Protein AF-A0A971YDD8-F1 (afdb_monomer)

Structure (mmCIF, N/CA/C/O backbone):
data_AF-A0A971YDD8-F1
#
_entry.id   AF-A0A971YDD8-F1
#
loop_
_atom_site.group_PDB
_atom_site.id
_atom_site.type_symbol
_atom_site.label_atom_id
_atom_site.label_alt_id
_atom_site.label_comp_id
_atom_site.label_asym_id
_atom_site.label_entity_id
_atom_site.label_seq_id
_atom_site.pdbx_PDB_ins_code
_atom_site.Cartn_x
_atom_site.Cartn_y
_atom_site.Cartn_z
_atom_site.occupancy
_atom_site.B_iso_or_equiv
_atom_site.auth_seq_id
_atom_site.auth_comp_id
_atom_site.auth_asym_id
_atom_site.auth_atom_id
_atom_site.pdbx_PDB_model_num
ATOM 1 N N . MET A 1 1 ? 57.474 14.197 -32.246 1.00 53.38 1 MET A N 1
ATOM 2 C CA . MET A 1 1 ? 56.369 15.178 -32.105 1.00 53.38 1 MET A CA 1
ATOM 3 C C . MET A 1 1 ? 56.540 15.928 -30.791 1.00 53.38 1 MET A C 1
ATOM 5 O O . MET A 1 1 ? 57.150 15.368 -29.888 1.00 53.38 1 MET A O 1
ATOM 9 N N . SER A 1 2 ? 56.070 17.175 -30.659 1.00 57.88 2 SER A N 1
ATOM 10 C CA . SER A 1 2 ? 55.964 17.776 -29.317 1.00 57.88 2 SER A CA 1
ATOM 11 C C . SER A 1 2 ? 54.924 17.002 -28.495 1.00 57.88 2 SER A C 1
ATOM 13 O O . SER A 1 2 ? 53.994 16.441 -29.071 1.00 57.88 2 SER A O 1
ATOM 15 N N . THR A 1 3 ? 55.055 16.959 -27.166 1.00 62.50 3 THR A N 1
ATOM 16 C CA . THR A 1 3 ? 54.129 16.222 -26.279 1.00 62.50 3 THR A CA 1
ATOM 17 C C . THR A 1 3 ? 52.666 16.626 -26.519 1.00 62.50 3 THR A C 1
ATOM 19 O O . THR A 1 3 ? 51.791 15.7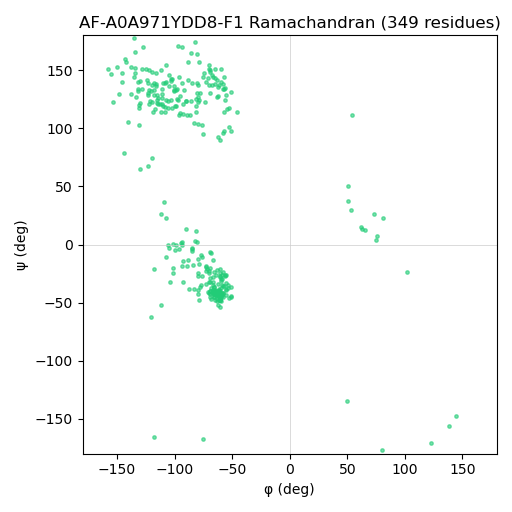77 -26.599 1.00 62.50 3 THR A O 1
ATOM 22 N N . ILE A 1 4 ? 52.429 17.913 -26.790 1.00 66.75 4 ILE A N 1
ATOM 23 C CA . ILE A 1 4 ? 51.109 18.480 -27.115 1.00 66.75 4 ILE A CA 1
ATOM 24 C C . ILE A 1 4 ? 50.568 17.959 -28.460 1.00 66.75 4 ILE A C 1
ATOM 26 O O . ILE A 1 4 ? 49.382 17.669 -28.579 1.00 66.75 4 ILE A O 1
ATOM 30 N N . GLN A 1 5 ? 51.423 17.799 -29.477 1.00 70.38 5 GLN A N 1
ATOM 31 C CA . GLN A 1 5 ? 51.009 17.243 -30.774 1.00 70.38 5 GLN A CA 1
ATOM 32 C C . GLN A 1 5 ? 50.659 15.753 -30.680 1.00 70.38 5 GLN A C 1
ATOM 34 O O . GLN A 1 5 ? 49.786 15.291 -31.408 1.00 70.38 5 GLN A O 1
ATOM 39 N N . ALA A 1 6 ? 51.329 15.003 -29.799 1.00 73.38 6 ALA A N 1
ATOM 40 C CA . ALA A 1 6 ? 51.015 13.595 -29.556 1.00 73.38 6 ALA A CA 1
ATOM 41 C C . ALA A 1 6 ? 49.664 13.435 -28.842 1.00 73.38 6 ALA A C 1
ATOM 43 O O . ALA A 1 6 ? 48.850 12.613 -29.251 1.00 73.38 6 ALA A O 1
ATOM 44 N N . GLU A 1 7 ? 49.377 14.275 -27.845 1.00 81.56 7 GLU A N 1
ATOM 45 C CA . GLU A 1 7 ? 48.094 14.273 -27.130 1.00 81.56 7 GLU A CA 1
ATOM 46 C C . GLU A 1 7 ? 46.904 14.636 -28.035 1.00 81.56 7 GLU A C 1
ATOM 48 O O . GLU A 1 7 ? 45.860 13.986 -27.973 1.00 81.56 7 GLU A O 1
ATOM 53 N N . GLU A 1 8 ? 47.054 15.634 -28.915 1.00 82.50 8 GLU A N 1
ATOM 54 C CA . GLU A 1 8 ? 46.018 16.000 -29.895 1.00 82.50 8 GLU A CA 1
ATOM 55 C C . GLU A 1 8 ? 45.746 14.870 -30.896 1.00 82.50 8 GLU A C 1
ATOM 57 O O . GLU A 1 8 ? 44.590 14.592 -31.226 1.00 82.50 8 GLU A O 1
ATOM 62 N N . HIS A 1 9 ? 46.800 14.182 -31.339 1.00 85.50 9 HIS A N 1
ATOM 63 C CA . HIS A 1 9 ? 46.681 13.048 -32.247 1.00 85.50 9 HIS A CA 1
ATOM 64 C C . HIS A 1 9 ? 45.958 11.865 -31.582 1.00 85.50 9 HIS A C 1
ATOM 66 O O . HIS A 1 9 ? 45.000 11.332 -32.143 1.00 85.50 9 HIS A O 1
ATOM 72 N N . VAL A 1 10 ? 46.313 11.537 -30.334 1.00 85.88 10 VAL A N 1
ATOM 73 C CA . VAL A 1 10 ? 45.625 10.512 -29.529 1.00 85.88 10 VAL A CA 1
ATOM 74 C C . VAL A 1 10 ? 44.146 10.850 -29.332 1.00 85.88 10 VAL A C 1
ATOM 76 O O . VAL A 1 10 ? 43.288 9.983 -29.496 1.00 85.88 10 VAL A O 1
ATOM 79 N N . GLN A 1 11 ? 43.805 12.109 -29.035 1.00 86.44 11 GLN A N 1
ATOM 80 C CA . GLN A 1 11 ? 42.402 12.522 -28.909 1.00 86.44 11 GLN A CA 1
ATOM 81 C C . GLN A 1 11 ? 41.606 12.302 -30.196 1.00 86.44 11 GLN A C 1
ATOM 83 O O . GLN A 1 11 ? 40.429 11.941 -30.132 1.00 86.44 11 GLN A O 1
ATOM 88 N N . GLN A 1 12 ? 42.215 12.532 -31.359 1.00 86.62 12 GLN A N 1
ATOM 89 C CA . GLN A 1 12 ? 41.550 12.339 -32.642 1.00 86.62 12 GLN A CA 1
ATOM 90 C C . GLN A 1 12 ? 41.311 10.854 -32.947 1.00 86.62 12 GLN A C 1
ATOM 92 O O . GLN A 1 12 ? 40.204 10.492 -33.359 1.00 86.62 12 GLN A O 1
ATOM 97 N N . ILE A 1 13 ? 42.291 9.995 -32.655 1.00 90.25 13 ILE A N 1
ATOM 98 C CA . ILE A 1 13 ? 42.153 8.536 -32.770 1.00 90.25 13 ILE A CA 1
ATOM 99 C C . ILE A 1 13 ? 41.026 8.039 -31.849 1.00 90.25 13 ILE A C 1
ATOM 101 O O . ILE A 1 13 ? 40.117 7.337 -32.291 1.00 90.25 13 ILE A O 1
ATOM 105 N N . LEU A 1 14 ? 41.007 8.482 -30.587 1.00 90.44 14 LEU A N 1
ATOM 106 C CA . LEU A 1 14 ? 39.984 8.084 -29.614 1.00 90.44 14 LEU A CA 1
ATOM 107 C C . LEU A 1 14 ? 38.574 8.585 -29.968 1.00 90.44 14 LEU A C 1
ATOM 109 O O . LEU A 1 14 ? 37.602 7.857 -29.770 1.00 90.44 14 LEU A O 1
ATOM 113 N N . ARG A 1 15 ? 38.434 9.794 -30.533 1.00 88.00 15 ARG A N 1
ATOM 114 C CA . ARG A 1 15 ? 37.138 10.300 -31.030 1.00 88.00 15 ARG A CA 1
ATOM 115 C C . ARG A 1 15 ? 36.590 9.448 -32.167 1.00 88.00 15 ARG A C 1
ATOM 117 O O . ARG A 1 15 ? 35.395 9.162 -32.181 1.00 88.00 15 ARG A O 1
ATOM 124 N N . THR A 1 16 ? 37.457 9.051 -33.093 1.00 88.06 16 THR A N 1
ATOM 125 C CA . THR A 1 16 ? 37.088 8.197 -34.229 1.00 88.06 16 THR A CA 1
ATOM 126 C C . THR A 1 16 ? 36.671 6.817 -33.730 1.00 88.06 16 THR A C 1
ATOM 128 O O . THR A 1 16 ? 35.588 6.343 -34.060 1.00 88.06 16 THR A O 1
ATOM 131 N N . PHE A 1 17 ? 37.442 6.238 -32.806 1.00 88.56 17 PHE A N 1
ATOM 132 C CA . PHE A 1 17 ? 37.102 4.973 -32.158 1.00 88.56 17 PHE A CA 1
ATOM 133 C C . PHE A 1 17 ? 35.745 5.017 -31.429 1.00 88.56 17 PHE A C 1
ATOM 135 O O . PHE A 1 17 ? 34.923 4.119 -31.609 1.00 88.56 17 PHE A O 1
ATOM 142 N N . LEU A 1 18 ? 35.457 6.079 -30.664 1.00 86.31 18 LEU A N 1
ATOM 143 C CA . LEU A 1 18 ? 34.152 6.270 -30.012 1.00 86.31 18 LEU A CA 1
ATOM 144 C C . LEU A 1 18 ? 32.990 6.396 -31.007 1.00 86.31 18 LEU A C 1
ATOM 146 O O . LEU A 1 18 ? 31.869 6.011 -30.683 1.00 86.31 18 LEU A O 1
ATOM 150 N N . ALA A 1 19 ? 33.215 6.998 -32.174 1.00 84.31 19 ALA A N 1
ATOM 151 C CA . ALA A 1 19 ? 32.164 7.248 -33.155 1.00 84.31 19 ALA A CA 1
ATOM 152 C C . ALA A 1 19 ? 31.877 6.029 -34.040 1.00 84.31 19 ALA A C 1
ATOM 154 O O . ALA A 1 19 ? 30.717 5.781 -34.363 1.00 84.31 19 ALA A O 1
ATOM 155 N N . GLU A 1 20 ? 32.917 5.288 -34.422 1.00 84.50 20 GLU A N 1
ATOM 156 C CA . GLU A 1 20 ? 32.836 4.248 -35.452 1.00 84.50 20 GLU A CA 1
ATOM 157 C C . GLU A 1 20 ? 32.836 2.828 -34.880 1.00 84.50 20 GLU A C 1
ATOM 159 O O . GLU A 1 20 ? 32.177 1.947 -35.432 1.00 84.50 20 GLU A O 1
ATOM 164 N N . SER A 1 21 ? 33.529 2.601 -33.759 1.00 84.19 21 SER A N 1
ATOM 165 C CA . SER A 1 21 ? 33.720 1.256 -33.202 1.00 84.19 21 SER A CA 1
ATOM 166 C C . SER A 1 21 ? 32.791 0.946 -32.030 1.00 84.19 21 SER A C 1
ATOM 168 O O . SER A 1 21 ? 32.516 -0.225 -31.773 1.00 84.19 21 SER A O 1
ATOM 170 N N . ILE A 1 22 ? 32.291 1.962 -31.316 1.00 85.38 22 ILE A N 1
ATOM 171 C CA . ILE A 1 22 ? 31.450 1.769 -30.124 1.00 85.38 22 ILE A CA 1
ATOM 172 C C . ILE A 1 22 ? 29.976 2.081 -30.434 1.00 85.38 22 ILE A C 1
ATOM 174 O O . ILE A 1 22 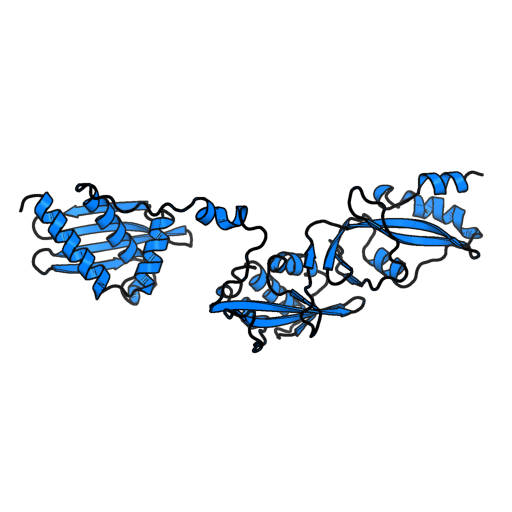? 29.647 3.236 -30.716 1.00 85.38 22 ILE A O 1
ATOM 178 N N . PRO A 1 23 ? 29.061 1.096 -30.329 1.00 84.00 23 PRO A N 1
ATOM 179 C CA . PRO A 1 23 ? 27.627 1.321 -30.493 1.00 84.00 23 PRO A CA 1
ATOM 180 C C . PRO A 1 23 ? 27.071 2.377 -29.530 1.00 84.00 23 PRO A C 1
ATOM 182 O O . PRO A 1 23 ? 27.456 2.427 -28.363 1.00 84.00 23 PRO A O 1
ATOM 185 N N . GLU A 1 24 ? 26.099 3.168 -29.992 1.00 76.94 24 GLU A N 1
ATOM 186 C CA . GLU A 1 24 ? 25.533 4.306 -29.248 1.00 76.94 24 GLU A CA 1
ATOM 187 C C . GLU A 1 24 ? 25.058 3.934 -27.834 1.00 76.94 24 GLU A C 1
ATOM 189 O O . GLU A 1 24 ? 25.480 4.561 -26.868 1.00 76.94 24 GLU A O 1
ATOM 194 N N . HIS A 1 25 ? 24.320 2.829 -27.687 1.00 73.44 25 HIS A N 1
ATOM 195 C CA . HIS A 1 25 ? 23.850 2.337 -26.385 1.00 73.44 25 HIS A CA 1
ATOM 196 C C . HIS A 1 25 ? 24.982 2.002 -25.391 1.00 73.44 25 HIS A C 1
ATOM 198 O O . HIS A 1 25 ? 24.805 2.140 -24.182 1.00 73.44 25 HIS A O 1
ATOM 204 N N . ILE A 1 26 ? 26.158 1.586 -25.877 1.00 80.75 26 ILE A N 1
ATOM 205 C CA . ILE A 1 26 ? 27.334 1.302 -25.037 1.00 80.75 26 ILE A CA 1
ATOM 206 C C . ILE A 1 26 ? 28.016 2.605 -24.617 1.00 80.75 26 ILE A C 1
ATOM 208 O O . ILE A 1 26 ? 28.476 2.724 -23.480 1.00 80.75 26 ILE A O 1
ATOM 212 N N . ARG A 1 27 ? 28.045 3.606 -25.506 1.00 81.75 27 ARG A N 1
ATOM 213 C CA . ARG A 1 27 ? 28.561 4.943 -25.181 1.00 81.75 27 ARG A CA 1
ATOM 214 C C . ARG A 1 27 ? 27.689 5.641 -24.146 1.00 81.75 27 ARG A C 1
ATOM 216 O O . ARG A 1 27 ? 28.234 6.234 -23.223 1.00 81.75 27 ARG A O 1
ATOM 223 N N . ASP A 1 28 ? 26.370 5.544 -24.278 1.00 77.38 28 ASP A N 1
ATOM 224 C CA . ASP A 1 28 ? 25.423 6.149 -23.339 1.00 77.38 28 ASP A CA 1
ATOM 225 C C . ASP A 1 28 ? 25.567 5.514 -21.948 1.00 77.38 28 ASP A C 1
ATOM 227 O O . ASP A 1 28 ? 25.685 6.219 -20.944 1.00 77.38 28 ASP A O 1
ATOM 231 N N . GLY A 1 29 ? 25.688 4.181 -21.891 1.00 74.69 29 GLY A N 1
ATOM 232 C CA . GLY A 1 29 ? 25.983 3.463 -20.648 1.00 74.69 29 GLY A CA 1
ATOM 233 C C . GLY A 1 29 ? 27.329 3.859 -20.026 1.00 74.69 29 GLY A C 1
ATOM 234 O O . GLY A 1 29 ? 27.435 4.001 -18.809 1.00 74.69 29 GLY A O 1
ATOM 235 N N . ALA A 1 30 ? 28.355 4.096 -20.844 1.00 83.25 30 ALA A N 1
ATOM 236 C CA . ALA A 1 30 ? 29.652 4.569 -20.369 1.00 83.25 30 ALA A CA 1
ATOM 237 C C . ALA A 1 30 ? 29.603 6.009 -19.841 1.00 83.25 30 ALA A C 1
ATOM 239 O O . ALA A 1 30 ? 30.218 6.302 -18.820 1.00 83.25 30 ALA A O 1
ATOM 240 N N . GLN A 1 31 ? 28.859 6.908 -20.492 1.00 82.00 31 GLN A N 1
ATOM 241 C CA . GLN A 1 31 ? 28.679 8.284 -20.021 1.00 82.00 31 GLN A CA 1
ATOM 242 C C . GLN A 1 31 ? 27.994 8.331 -18.656 1.00 82.00 31 GLN A C 1
ATOM 244 O O . GLN A 1 31 ? 28.422 9.096 -17.792 1.00 82.00 31 GLN A O 1
ATOM 249 N N . TYR A 1 32 ? 26.979 7.489 -18.448 1.00 78.00 32 TYR A N 1
ATOM 250 C CA . TYR A 1 32 ? 26.318 7.350 -17.152 1.00 78.00 32 TYR A CA 1
ATOM 251 C C . TYR A 1 32 ? 27.300 6.888 -16.067 1.00 78.00 32 TYR A C 1
ATOM 253 O O . TYR A 1 32 ? 27.406 7.519 -15.018 1.00 78.00 32 TYR A O 1
ATOM 261 N N . LEU A 1 33 ? 28.095 5.856 -16.362 1.00 78.62 33 LEU A N 1
ATOM 262 C CA . LEU A 1 33 ? 29.087 5.309 -15.436 1.00 78.62 33 LEU A CA 1
ATOM 263 C C . LEU A 1 33 ? 30.150 6.352 -15.047 1.00 78.62 33 LEU A C 1
ATOM 265 O O . LEU A 1 33 ? 30.526 6.471 -13.881 1.00 78.62 33 LEU A O 1
ATOM 269 N N . VAL A 1 34 ? 30.620 7.151 -16.009 1.00 81.06 34 VAL A N 1
ATOM 270 C CA . VAL A 1 34 ? 31.561 8.249 -15.736 1.00 81.06 34 VAL A CA 1
ATOM 271 C C . VAL A 1 34 ? 30.907 9.355 -14.901 1.00 81.06 34 VAL A C 1
ATOM 273 O O . VAL A 1 34 ? 31.553 9.890 -13.999 1.00 81.06 34 VAL A O 1
ATOM 276 N N . ALA A 1 35 ? 29.640 9.688 -15.163 1.00 73.31 35 ALA A N 1
ATOM 277 C CA . ALA A 1 35 ? 28.906 10.720 -14.431 1.00 73.31 35 ALA A CA 1
ATOM 278 C C . ALA A 1 35 ? 28.637 10.346 -12.962 1.00 73.31 35 ALA A C 1
ATOM 280 O O . ALA A 1 35 ? 28.656 11.230 -12.107 1.00 73.31 35 ALA A O 1
ATOM 281 N N . ASP A 1 36 ? 28.450 9.057 -12.667 1.00 73.12 36 ASP A N 1
ATOM 282 C CA . ASP A 1 36 ? 28.267 8.534 -11.304 1.00 73.12 36 ASP A CA 1
ATOM 283 C C . ASP A 1 36 ? 29.594 8.356 -10.534 1.00 73.12 36 ASP A C 1
ATOM 285 O O . ASP A 1 36 ? 29.626 7.925 -9.384 1.00 73.12 36 ASP A O 1
ATOM 289 N N . GLY A 1 37 ? 30.727 8.717 -11.148 1.00 77.69 37 GLY A N 1
ATOM 290 C CA . GLY A 1 37 ? 32.044 8.617 -10.520 1.00 77.69 37 GLY A CA 1
ATOM 291 C C . GLY A 1 37 ? 32.653 7.213 -10.556 1.00 77.69 37 GLY A C 1
ATOM 292 O O . GLY A 1 37 ? 33.546 6.919 -9.765 1.00 77.69 37 GLY A O 1
ATOM 293 N N . GLY A 1 38 ? 32.231 6.355 -11.490 1.00 74.69 38 GLY A N 1
ATOM 294 C CA . GLY A 1 38 ? 32.700 4.969 -11.598 1.00 74.69 38 GLY A CA 1
ATOM 295 C C . GLY A 1 38 ? 34.162 4.793 -12.038 1.00 74.69 38 GLY A C 1
ATOM 296 O O . GLY A 1 38 ? 34.673 3.676 -12.015 1.00 74.69 38 GLY A O 1
ATOM 297 N N . ILE A 1 39 ? 34.885 5.854 -12.416 1.00 86.62 39 ILE A N 1
ATOM 298 C CA . ILE A 1 39 ? 36.327 5.767 -12.711 1.00 86.62 39 ILE A CA 1
ATOM 299 C C . ILE A 1 39 ? 37.118 5.846 -11.400 1.00 86.62 39 ILE A C 1
ATOM 301 O O . ILE A 1 39 ? 37.320 6.930 -10.854 1.00 86.62 39 ILE A O 1
ATOM 305 N N . GLN A 1 40 ? 37.645 4.713 -10.934 1.00 84.00 40 GLN A N 1
ATOM 306 C CA . GLN A 1 40 ? 38.485 4.670 -9.732 1.00 84.00 40 GLN A CA 1
ATOM 307 C C . GLN A 1 40 ? 39.920 5.112 -10.027 1.00 84.00 40 GLN A C 1
ATOM 309 O O . GLN A 1 40 ? 40.528 5.859 -9.257 1.00 84.00 40 GLN A O 1
ATOM 314 N N . LYS A 1 41 ? 40.477 4.649 -11.151 1.00 89.06 41 LYS A N 1
ATOM 315 C CA . LYS A 1 41 ? 41.859 4.939 -11.540 1.00 89.06 41 LYS A CA 1
ATOM 316 C C . LYS A 1 41 ? 42.036 4.822 -13.048 1.00 89.06 41 LYS A C 1
ATOM 318 O O . LYS A 1 41 ? 41.410 3.984 -13.681 1.00 89.06 41 LYS A O 1
ATOM 323 N N . ILE A 1 42 ? 42.914 5.649 -13.607 1.00 88.94 42 ILE A N 1
ATOM 324 C CA . ILE A 1 42 ? 43.430 5.491 -14.971 1.00 88.94 42 ILE A CA 1
ATOM 325 C C . ILE A 1 42 ? 44.944 5.666 -14.891 1.00 88.94 42 ILE A C 1
ATOM 327 O O . ILE A 1 42 ? 45.407 6.677 -14.353 1.00 88.94 42 ILE A O 1
ATOM 331 N N . ASP A 1 43 ? 45.693 4.708 -15.415 1.00 87.81 43 ASP A N 1
ATOM 332 C CA . ASP A 1 43 ? 47.147 4.734 -15.530 1.00 87.81 43 ASP A CA 1
ATOM 333 C C . ASP A 1 43 ? 47.523 4.756 -17.013 1.00 87.81 43 ASP A C 1
ATOM 335 O O . ASP A 1 43 ? 47.043 3.934 -17.787 1.00 87.81 43 ASP A O 1
ATOM 339 N N . ILE A 1 44 ? 48.370 5.707 -17.413 1.00 89.75 44 ILE A N 1
ATOM 340 C CA . ILE A 1 44 ? 48.791 5.898 -18.807 1.00 89.75 44 ILE A CA 1
ATOM 341 C C . ILE A 1 44 ? 50.287 5.602 -18.894 1.00 89.75 44 ILE A C 1
ATOM 343 O O . ILE A 1 44 ? 51.082 6.206 -18.169 1.00 89.75 44 ILE A O 1
ATOM 347 N N . ARG A 1 45 ? 50.669 4.699 -19.794 1.00 86.88 45 ARG A N 1
ATOM 348 C CA . ARG A 1 45 ? 52.053 4.428 -20.190 1.00 86.88 45 ARG A CA 1
ATOM 349 C C . ARG A 1 45 ? 52.172 4.742 -21.674 1.00 86.88 45 ARG A C 1
ATOM 351 O O . ARG A 1 45 ? 51.312 4.358 -22.451 1.00 86.88 45 ARG A O 1
ATOM 358 N N . HIS A 1 46 ? 53.201 5.477 -22.061 1.00 84.38 46 HIS A N 1
ATOM 359 C CA . HIS A 1 46 ? 53.423 5.820 -23.460 1.00 84.38 46 HIS A CA 1
ATOM 360 C C . HIS A 1 46 ? 54.892 5.633 -23.813 1.00 84.38 46 HIS A C 1
ATOM 362 O O . HIS A 1 46 ? 55.772 5.908 -22.990 1.00 84.38 46 HIS A O 1
ATOM 368 N N . ASP A 1 47 ? 55.128 5.182 -25.037 1.00 79.75 47 ASP A N 1
ATOM 369 C CA . ASP A 1 47 ? 56.420 5.222 -25.710 1.00 79.75 47 ASP A CA 1
ATOM 370 C C . ASP A 1 47 ? 56.320 6.099 -26.976 1.00 79.75 47 ASP A C 1
ATOM 372 O O . ASP A 1 47 ? 55.410 6.924 -27.098 1.00 79.75 47 ASP A O 1
ATOM 376 N N . GLU A 1 48 ? 57.305 6.021 -27.874 1.00 72.31 48 GLU A N 1
ATOM 377 C CA . GLU A 1 48 ? 57.332 6.852 -29.086 1.00 72.31 48 GLU A CA 1
AT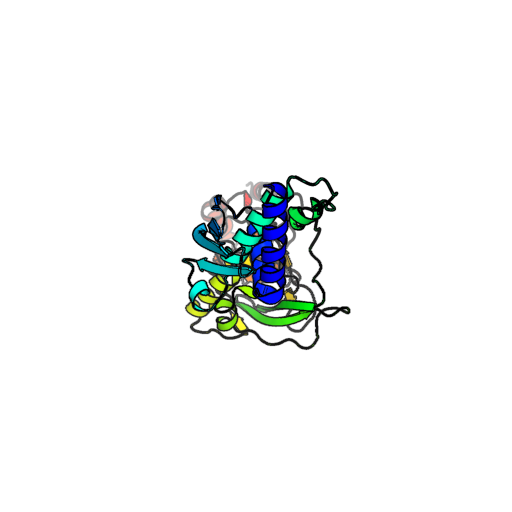OM 378 C C . GLU A 1 48 ? 56.286 6.426 -30.136 1.00 72.31 48 GLU A C 1
ATOM 380 O O . GLU A 1 48 ? 55.902 7.254 -30.963 1.00 72.31 48 GLU A O 1
ATOM 385 N N . GLU A 1 49 ? 55.793 5.183 -30.086 1.00 79.62 49 GLU A N 1
ATOM 386 C CA . GLU A 1 49 ? 54.987 4.553 -31.146 1.00 79.62 49 GLU A CA 1
ATOM 387 C C . GLU A 1 49 ? 53.565 4.172 -30.676 1.00 79.62 49 GLU A C 1
ATOM 389 O O . GLU A 1 49 ? 52.641 4.040 -31.488 1.00 79.62 49 GLU A O 1
ATOM 394 N N . SER A 1 50 ? 53.354 4.027 -29.365 1.00 85.56 50 SER A N 1
ATOM 395 C CA . SER A 1 50 ? 52.130 3.490 -28.776 1.00 85.56 50 SER A CA 1
ATOM 396 C C . SER A 1 50 ? 51.803 4.049 -27.386 1.00 85.56 50 SER A C 1
ATOM 398 O O . SER A 1 50 ? 52.663 4.511 -26.629 1.00 85.56 50 SER A O 1
ATOM 400 N N . TRP A 1 51 ? 50.509 4.051 -27.060 1.00 89.69 51 TRP A N 1
ATOM 401 C CA . TRP A 1 51 ? 49.986 4.424 -25.746 1.00 89.69 51 TRP A CA 1
ATOM 402 C C . TRP A 1 51 ? 49.175 3.273 -25.162 1.00 89.69 51 TRP A C 1
ATOM 404 O O . TRP A 1 51 ? 48.151 2.891 -25.725 1.00 89.69 51 TRP A O 1
ATOM 414 N N . ASP A 1 52 ? 49.593 2.797 -23.995 1.00 89.69 52 ASP A N 1
ATOM 415 C CA . ASP A 1 52 ? 48.884 1.801 -23.204 1.00 89.69 52 ASP A CA 1
ATOM 416 C C . ASP A 1 52 ? 48.169 2.478 -22.037 1.00 89.69 52 ASP A C 1
ATOM 418 O O . ASP A 1 52 ? 48.781 3.163 -21.208 1.00 89.69 52 ASP A O 1
ATOM 422 N N . VAL A 1 53 ? 46.861 2.266 -21.941 1.00 91.81 53 VAL A N 1
ATOM 423 C CA . VAL A 1 53 ? 46.052 2.790 -20.846 1.00 91.81 53 VAL A CA 1
ATOM 424 C C . VAL A 1 53 ? 45.320 1.685 -20.119 1.00 91.81 53 VAL A C 1
ATOM 426 O O . VAL A 1 53 ? 44.576 0.918 -20.719 1.00 91.81 53 VAL A O 1
ATOM 429 N N . GLU A 1 54 ? 45.469 1.675 -18.800 1.00 91.81 54 GLU A N 1
ATOM 430 C CA . GLU A 1 54 ? 44.745 0.791 -17.898 1.00 91.81 54 GLU A CA 1
ATOM 431 C C . GLU A 1 54 ? 43.756 1.615 -17.065 1.00 91.81 54 GLU A C 1
ATOM 433 O O . GLU A 1 54 ? 44.136 2.547 -16.354 1.00 91.81 54 GLU A O 1
ATOM 438 N N . GLY A 1 55 ? 42.469 1.292 -17.166 1.00 89.88 55 GLY A N 1
ATOM 439 C CA . GLY A 1 55 ? 41.390 1.894 -16.393 1.00 89.88 55 GLY A CA 1
ATOM 440 C C . GLY A 1 55 ? 40.791 0.903 -15.403 1.00 89.88 55 GLY A C 1
ATOM 441 O O . GLY A 1 55 ? 40.393 -0.195 -15.786 1.00 89.88 55 GLY A O 1
ATOM 442 N N . GLN A 1 56 ? 40.685 1.314 -14.140 1.00 90.88 56 GLN A N 1
ATOM 443 C CA . GLN A 1 56 ? 39.904 0.627 -13.117 1.00 90.88 56 GLN A CA 1
ATOM 444 C C . GLN A 1 56 ? 38.534 1.287 -13.011 1.00 90.88 56 GLN A C 1
ATOM 446 O O . GLN A 1 56 ? 38.416 2.440 -12.581 1.00 90.88 56 GLN A O 1
ATOM 451 N N . ILE A 1 57 ? 37.515 0.545 -13.430 1.00 89.56 57 ILE A N 1
ATOM 452 C CA . ILE A 1 57 ? 36.149 1.022 -13.605 1.00 89.56 57 ILE A CA 1
ATOM 453 C C . ILE A 1 57 ? 35.227 0.225 -12.687 1.00 89.56 57 ILE A C 1
ATOM 455 O O . ILE A 1 57 ? 35.180 -0.997 -12.769 1.00 89.56 57 ILE A O 1
ATOM 459 N N . GLN A 1 58 ? 34.499 0.904 -11.813 1.00 84.56 58 GLN A N 1
ATOM 460 C CA . GLN A 1 58 ? 33.500 0.294 -10.948 1.00 84.56 58 GLN A CA 1
ATOM 461 C C . GLN A 1 58 ? 32.166 0.193 -11.689 1.00 84.56 58 GLN A C 1
ATOM 463 O O . GLN A 1 58 ? 31.656 1.203 -12.172 1.00 84.56 58 GLN A O 1
ATOM 468 N N . GLY A 1 59 ? 31.626 -1.020 -11.796 1.00 71.81 59 GLY A N 1
ATOM 469 C CA . GLY A 1 59 ? 30.292 -1.261 -12.337 1.00 71.81 59 GLY A CA 1
ATOM 470 C C . GLY A 1 59 ? 29.183 -1.050 -11.303 1.00 71.81 59 GLY A C 1
ATOM 471 O O . GLY A 1 59 ? 29.439 -0.829 -10.115 1.00 71.81 59 GLY A O 1
ATOM 472 N N . ASP A 1 60 ? 27.936 -1.141 -11.766 1.00 67.88 60 ASP A N 1
ATOM 473 C CA . ASP A 1 60 ? 26.725 -0.895 -10.963 1.00 67.88 60 ASP A CA 1
ATOM 474 C C . ASP A 1 60 ? 26.571 -1.909 -9.814 1.00 67.88 60 ASP A C 1
ATOM 476 O O . ASP A 1 60 ? 25.982 -1.627 -8.772 1.00 67.88 60 ASP A O 1
ATOM 480 N N . GLU A 1 61 ? 27.145 -3.100 -9.983 1.00 69.69 61 GLU A N 1
ATOM 481 C CA . GLU A 1 61 ? 27.239 -4.164 -8.982 1.00 69.69 61 GLU A CA 1
ATOM 482 C C . GLU A 1 61 ? 28.391 -3.978 -7.976 1.00 69.69 61 GLU A C 1
ATOM 484 O O . GLU A 1 61 ? 28.694 -4.885 -7.199 1.00 69.69 61 GLU A O 1
ATOM 489 N N . PHE A 1 62 ? 29.022 -2.798 -7.959 1.00 65.75 62 PHE A N 1
ATOM 490 C CA . PHE A 1 62 ? 30.162 -2.439 -7.107 1.00 65.75 62 PHE A CA 1
ATOM 491 C C . PHE A 1 62 ? 31.420 -3.295 -7.340 1.00 65.75 62 PHE A C 1
ATOM 493 O O . PHE A 1 62 ? 32.351 -3.264 -6.530 1.00 65.75 62 PHE A O 1
ATOM 500 N N . GLN A 1 63 ? 31.482 -4.038 -8.448 1.00 74.00 63 GLN A N 1
ATOM 501 C CA . GLN A 1 63 ? 32.669 -4.776 -8.862 1.00 74.00 63 GLN A CA 1
ATOM 502 C C . GLN A 1 63 ? 33.611 -3.859 -9.652 1.00 74.00 63 GLN A C 1
ATOM 504 O O . GLN A 1 63 ? 33.175 -3.065 -10.482 1.00 74.00 63 GLN A O 1
ATOM 509 N N . THR A 1 64 ? 34.919 -3.973 -9.411 1.00 86.38 64 THR A N 1
ATOM 510 C CA . THR A 1 64 ? 35.931 -3.257 -10.200 1.00 86.38 64 THR A CA 1
ATOM 511 C C . THR A 1 64 ? 36.366 -4.105 -11.394 1.00 86.38 64 THR A C 1
ATOM 513 O O . THR A 1 64 ? 36.859 -5.225 -11.233 1.00 86.38 64 THR A O 1
ATOM 516 N N . TYR A 1 65 ? 36.229 -3.541 -12.587 1.00 88.69 65 TYR A N 1
ATOM 517 C CA . TYR A 1 65 ? 36.712 -4.084 -13.847 1.00 88.69 65 TYR A CA 1
ATOM 518 C C . TYR A 1 65 ? 37.987 -3.377 -14.297 1.00 88.69 65 TYR A C 1
ATOM 520 O O . TYR A 1 65 ? 38.132 -2.163 -14.149 1.00 88.69 65 TYR A O 1
ATOM 528 N N . SER A 1 66 ? 38.894 -4.153 -14.882 1.00 91.50 66 SER A N 1
ATOM 529 C CA . SER A 1 66 ? 40.103 -3.654 -15.529 1.00 91.50 66 SER A CA 1
ATOM 530 C C . SER A 1 66 ? 39.850 -3.598 -17.028 1.00 91.50 66 SER A C 1
ATOM 532 O O . SER A 1 66 ? 39.541 -4.622 -17.646 1.00 91.50 66 SER A O 1
ATOM 534 N N . ALA A 1 67 ? 39.941 -2.398 -17.595 1.00 92.69 67 ALA A N 1
ATOM 535 C CA . ALA A 1 67 ? 39.851 -2.149 -19.025 1.00 92.69 67 ALA A CA 1
ATOM 536 C C . ALA A 1 67 ? 41.190 -1.609 -19.537 1.00 92.69 67 ALA A C 1
ATOM 538 O O . ALA A 1 67 ? 41.682 -0.596 -19.046 1.00 92.69 67 ALA A O 1
ATOM 539 N N . GLU A 1 68 ? 41.755 -2.279 -20.532 1.00 92.12 68 GLU A N 1
ATOM 540 C CA . GLU A 1 68 ? 43.031 -1.961 -21.161 1.00 92.12 68 GLU A CA 1
ATOM 541 C C . GLU A 1 68 ? 42.798 -1.442 -22.583 1.00 92.12 68 GLU A C 1
ATOM 543 O O . GLU A 1 68 ? 41.947 -1.953 -23.318 1.00 92.12 68 GLU A O 1
ATOM 548 N N . LEU A 1 69 ? 43.554 -0.419 -22.965 1.00 92.44 69 LEU A N 1
ATOM 549 C CA . LEU A 1 69 ? 43.525 0.218 -24.275 1.00 92.44 69 LEU A CA 1
ATOM 550 C C . LEU A 1 69 ? 44.954 0.347 -24.799 1.00 92.44 69 LEU A C 1
ATOM 552 O O . LEU A 1 69 ? 45.744 1.069 -24.204 1.00 92.4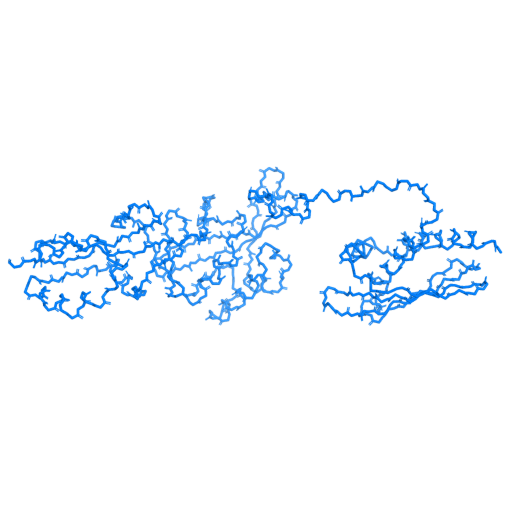4 69 LEU A O 1
ATOM 556 N N . GLY A 1 70 ? 45.257 -0.302 -25.919 1.00 91.25 70 GLY A N 1
ATOM 557 C CA . GLY A 1 70 ? 46.482 -0.088 -26.685 1.00 91.25 70 GLY A CA 1
ATOM 558 C C . GLY A 1 70 ? 46.184 0.778 -27.904 1.00 91.25 70 GLY A C 1
ATOM 559 O O . GLY A 1 70 ? 45.399 0.386 -28.768 1.00 91.25 70 GLY A O 1
ATOM 560 N N . ILE A 1 71 ? 46.780 1.961 -27.977 1.00 92.25 71 ILE A N 1
ATOM 561 C CA . ILE A 1 71 ? 46.595 2.929 -29.062 1.00 92.25 71 ILE A CA 1
ATOM 562 C C . ILE A 1 71 ? 47.881 2.948 -29.883 1.00 92.25 71 ILE A C 1
ATOM 564 O O . ILE A 1 71 ? 48.925 3.362 -29.386 1.00 92.25 71 ILE A O 1
ATOM 568 N N . ASN A 1 72 ? 47.811 2.508 -31.137 1.00 89.06 72 ASN A N 1
ATOM 569 C CA . ASN A 1 72 ? 48.941 2.560 -32.060 1.00 89.06 72 ASN A CA 1
ATOM 570 C C . ASN A 1 72 ? 48.886 3.867 -32.864 1.00 89.06 72 ASN A C 1
ATOM 572 O O . ASN A 1 72 ? 47.895 4.125 -33.552 1.00 89.06 72 ASN A O 1
ATOM 576 N N . LEU A 1 73 ? 49.938 4.685 -32.770 1.00 86.06 73 LEU A N 1
ATOM 577 C CA . LEU A 1 73 ? 49.981 6.003 -33.411 1.00 86.06 73 LEU A CA 1
ATOM 578 C C . LEU A 1 73 ? 50.321 5.926 -34.908 1.00 86.06 73 LEU A C 1
ATOM 580 O O . LEU A 1 73 ? 49.908 6.796 -35.664 1.00 86.06 73 LEU A O 1
ATOM 584 N N . GLU A 1 74 ? 51.039 4.892 -35.359 1.00 83.88 74 GLU A N 1
ATOM 585 C CA . GLU A 1 74 ? 51.400 4.727 -36.776 1.00 83.88 74 GLU A CA 1
ATOM 586 C C . GLU A 1 74 ? 50.237 4.215 -37.635 1.00 83.88 74 GLU A C 1
ATOM 588 O O . GLU A 1 74 ? 50.110 4.568 -38.808 1.00 83.88 74 GLU A O 1
ATOM 593 N N . HIS A 1 75 ? 49.402 3.350 -37.062 1.00 83.94 75 HIS A N 1
ATOM 594 C CA . HIS A 1 75 ? 48.293 2.693 -37.754 1.00 83.94 75 HIS A CA 1
ATOM 595 C C . HIS A 1 75 ? 46.919 3.267 -37.390 1.00 83.94 75 HIS A C 1
ATOM 597 O O . HIS A 1 75 ? 45.921 2.827 -37.954 1.00 83.94 75 HIS A O 1
ATOM 603 N N . GLU A 1 76 ? 46.861 4.231 -36.465 1.00 86.44 76 GLU A N 1
ATOM 604 C CA . GLU A 1 76 ? 45.628 4.851 -35.954 1.00 86.44 76 GLU A CA 1
ATOM 605 C C . GLU A 1 76 ? 44.597 3.825 -35.437 1.00 86.44 76 GLU A C 1
ATOM 607 O O . GLU A 1 76 ? 43.385 4.043 -35.469 1.00 86.44 76 GLU A O 1
ATOM 612 N N . THR A 1 77 ? 45.071 2.680 -34.937 1.00 85.75 77 THR A N 1
ATOM 613 C CA . THR A 1 77 ? 44.225 1.592 -34.434 1.00 85.75 77 THR A CA 1
ATOM 614 C C . THR A 1 77 ? 44.180 1.563 -32.915 1.00 85.75 77 THR A C 1
ATOM 616 O O . THR A 1 77 ? 45.199 1.741 -32.246 1.00 85.75 77 THR A O 1
ATOM 619 N N . VAL A 1 78 ? 43.005 1.241 -32.372 1.00 91.12 78 VAL A N 1
ATOM 620 C CA . VAL A 1 78 ? 42.797 1.025 -30.937 1.00 91.12 78 VAL A CA 1
ATOM 621 C C . VAL A 1 78 ? 42.468 -0.442 -30.692 1.00 91.12 78 VAL A C 1
ATOM 623 O O . VAL A 1 78 ? 41.478 -0.968 -31.203 1.00 91.12 78 VAL A O 1
ATOM 626 N N . HIS A 1 79 ? 43.291 -1.094 -29.883 1.00 89.44 79 HIS A N 1
ATOM 627 C CA . HIS A 1 79 ? 43.016 -2.407 -29.322 1.00 89.44 79 HIS A CA 1
ATOM 628 C C . HIS A 1 79 ? 42.473 -2.237 -27.913 1.00 89.44 79 HIS A C 1
ATOM 630 O O . HIS A 1 79 ? 43.010 -1.468 -27.123 1.00 89.44 79 HIS A O 1
ATOM 636 N N . SER A 1 80 ? 41.404 -2.955 -27.592 1.00 90.75 80 SER A N 1
ATOM 637 C CA . SER A 1 80 ? 40.774 -2.870 -26.282 1.00 90.75 80 SER A CA 1
ATOM 638 C C . SER A 1 80 ? 40.553 -4.243 -25.688 1.00 90.75 80 SER A C 1
ATOM 640 O O . SER A 1 80 ? 40.102 -5.154 -26.384 1.00 90.75 80 SER A O 1
ATOM 642 N N . TYR A 1 81 ? 40.780 -4.355 -24.389 1.00 90.44 81 TYR A N 1
ATOM 643 C CA . TYR A 1 81 ? 40.472 -5.537 -23.607 1.00 90.44 81 TYR A CA 1
ATOM 644 C C . TYR A 1 81 ? 39.779 -5.130 -22.310 1.00 90.44 81 TYR A C 1
ATOM 646 O O . TYR A 1 81 ? 40.038 -4.071 -21.748 1.00 90.44 81 TYR A O 1
ATOM 654 N N . CYS A 1 82 ? 38.877 -5.968 -21.819 1.00 91.69 82 CYS A N 1
ATOM 655 C CA . CYS A 1 82 ? 38.297 -5.809 -20.495 1.00 91.69 82 CYS A CA 1
ATOM 656 C C . CYS A 1 82 ? 38.021 -7.176 -19.875 1.00 91.69 82 CYS A C 1
ATOM 658 O O . CYS A 1 82 ? 37.685 -8.127 -20.580 1.00 91.69 82 CYS A O 1
ATOM 660 N N . ASN A 1 83 ? 38.130 -7.273 -18.552 1.00 89.56 83 ASN A N 1
ATOM 661 C CA . ASN A 1 83 ? 37.838 -8.498 -17.803 1.00 89.56 83 ASN A CA 1
ATOM 662 C C . ASN A 1 83 ? 36.336 -8.721 -17.507 1.00 89.56 83 ASN A C 1
ATOM 664 O O . ASN A 1 83 ? 35.995 -9.686 -16.826 1.00 89.56 83 ASN A O 1
ATOM 668 N N . CYS A 1 84 ? 35.437 -7.850 -17.982 1.00 84.12 84 CYS A N 1
ATOM 669 C CA . CYS A 1 84 ? 33.991 -8.024 -17.815 1.00 84.12 84 CYS A CA 1
ATOM 670 C C . CYS A 1 84 ? 33.409 -9.044 -18.811 1.00 84.12 84 CYS A C 1
ATOM 672 O O . CYS A 1 84 ? 33.960 -9.261 -19.890 1.00 84.12 84 CYS A O 1
ATOM 674 N N . GLN A 1 85 ? 32.258 -9.630 -18.473 1.00 79.44 85 GLN A N 1
ATOM 675 C CA . GLN A 1 85 ? 31.599 -10.658 -19.288 1.00 79.44 85 GLN A CA 1
ATOM 676 C C . GLN A 1 85 ? 31.252 -10.171 -20.709 1.00 79.44 85 GLN A C 1
ATOM 678 O O . GLN A 1 85 ? 31.394 -10.928 -21.670 1.00 79.44 85 GLN A O 1
ATOM 683 N N . ASP A 1 86 ? 30.893 -8.895 -20.854 1.00 77.94 86 ASP A N 1
ATOM 684 C CA . ASP A 1 86 ? 30.484 -8.293 -22.132 1.00 77.94 86 ASP A CA 1
ATOM 685 C C . ASP A 1 86 ? 31.651 -8.081 -23.109 1.00 77.94 86 ASP A C 1
ATOM 687 O O . ASP A 1 86 ? 31.448 -7.973 -24.320 1.00 77.94 86 ASP A O 1
ATOM 691 N N . SER A 1 87 ? 32.885 -8.085 -22.597 1.00 80.44 87 SER A N 1
ATOM 692 C CA . SER A 1 87 ? 34.119 -7.968 -23.387 1.00 80.44 87 SER A CA 1
ATOM 693 C C . SER A 1 87 ? 34.276 -9.115 -24.394 1.00 80.44 87 SER A C 1
ATOM 695 O O . SER A 1 87 ? 34.863 -8.952 -25.460 1.00 80.44 87 SER A O 1
ATOM 697 N N . PHE A 1 88 ? 33.694 -10.284 -24.095 1.00 66.12 88 PHE A N 1
ATOM 698 C CA . PHE A 1 88 ? 33.725 -11.442 -24.992 1.00 66.12 88 PHE A CA 1
ATOM 699 C C . PHE A 1 88 ? 32.863 -11.242 -26.252 1.00 66.12 88 PHE A C 1
ATOM 701 O O . PHE A 1 88 ? 33.112 -11.866 -27.281 1.00 66.12 88 PHE A O 1
ATOM 708 N N . SER A 1 89 ? 31.854 -10.368 -26.178 1.00 68.31 89 SER A N 1
ATOM 709 C CA . SER A 1 89 ? 30.943 -10.050 -27.287 1.00 68.31 89 SER A CA 1
ATOM 710 C C . SER A 1 89 ? 31.331 -8.803 -28.086 1.00 68.31 89 SER A C 1
ATOM 712 O O . SER A 1 89 ? 30.683 -8.501 -29.087 1.00 68.31 89 SER A O 1
ATOM 714 N N . GLY A 1 90 ? 32.381 -8.088 -27.675 1.00 78.50 90 GLY A N 1
ATOM 715 C CA . GLY A 1 90 ? 32.830 -6.855 -28.313 1.00 78.50 90 GLY A CA 1
ATOM 716 C C . GLY A 1 90 ? 33.220 -5.787 -27.295 1.00 78.50 90 GLY A C 1
ATOM 717 O O . GLY A 1 90 ? 33.577 -6.080 -26.158 1.00 78.50 90 GLY A O 1
ATOM 718 N N . ILE A 1 91 ? 33.169 -4.523 -27.712 1.00 86.38 91 ILE A N 1
ATOM 719 C CA . ILE A 1 91 ? 33.568 -3.393 -26.869 1.00 86.38 91 ILE A CA 1
ATOM 720 C C . ILE A 1 91 ? 32.503 -3.153 -25.798 1.00 86.38 91 ILE A C 1
ATOM 722 O O . ILE A 1 91 ? 31.347 -2.910 -26.122 1.00 86.38 91 ILE A O 1
ATOM 726 N N . CYS A 1 92 ? 32.894 -3.194 -24.527 1.00 89.06 92 CYS A N 1
ATOM 727 C CA . CYS A 1 92 ? 31.987 -3.001 -23.400 1.00 89.06 92 CYS A CA 1
ATOM 728 C C . CYS A 1 92 ? 31.949 -1.542 -22.913 1.00 89.06 92 CYS A C 1
ATOM 730 O O . CYS A 1 92 ? 32.802 -0.711 -23.247 1.00 89.06 92 CYS A O 1
ATOM 732 N N . ARG A 1 93 ? 30.987 -1.244 -22.032 1.00 89.75 93 ARG A N 1
ATOM 733 C CA . ARG A 1 93 ? 30.837 0.079 -21.402 1.00 89.75 93 ARG A CA 1
ATOM 734 C C . ARG A 1 93 ? 32.068 0.520 -20.599 1.00 89.75 93 ARG A C 1
ATOM 736 O O . ARG A 1 93 ? 32.351 1.710 -20.537 1.00 89.75 93 ARG A O 1
ATOM 743 N N . HIS A 1 94 ? 32.834 -0.417 -20.035 1.00 91.88 94 HIS A N 1
ATOM 744 C CA . HIS A 1 94 ? 34.042 -0.107 -19.260 1.00 91.88 94 HIS A CA 1
ATOM 745 C C . HIS A 1 94 ? 35.181 0.391 -20.155 1.00 91.88 94 HIS A C 1
ATOM 747 O O . HIS A 1 94 ? 35.831 1.376 -19.826 1.00 91.88 94 HIS A O 1
ATOM 753 N N . VAL A 1 95 ? 35.370 -0.225 -21.326 1.00 91.19 95 VAL A N 1
ATOM 754 C CA . VAL A 1 95 ? 36.326 0.249 -22.340 1.00 91.19 95 VAL A CA 1
ATOM 755 C C . VAL A 1 95 ? 35.951 1.658 -22.798 1.00 91.19 95 VAL A C 1
ATOM 757 O O . VAL A 1 95 ? 36.799 2.548 -22.817 1.00 91.19 95 VAL A O 1
ATOM 760 N N . ALA A 1 96 ? 34.671 1.889 -23.100 1.00 89.81 96 ALA A N 1
ATOM 761 C CA . ALA A 1 96 ? 34.177 3.210 -23.477 1.00 89.81 96 ALA A CA 1
ATOM 762 C C . ALA A 1 96 ? 34.367 4.252 -22.352 1.00 89.81 96 ALA A C 1
ATOM 764 O O . ALA A 1 96 ? 34.778 5.379 -22.628 1.00 89.81 96 ALA A O 1
ATOM 765 N N . ALA A 1 97 ? 34.154 3.876 -21.086 1.00 89.75 97 ALA A N 1
ATOM 766 C CA . ALA A 1 97 ? 34.385 4.747 -19.932 1.00 89.75 97 ALA A CA 1
ATOM 767 C C . ALA A 1 97 ? 35.872 5.101 -19.764 1.00 89.75 97 ALA A C 1
ATOM 769 O O . ALA A 1 97 ? 36.199 6.259 -19.495 1.00 89.75 97 ALA A O 1
ATOM 770 N N . THR A 1 98 ? 36.782 4.149 -19.995 1.00 91.56 98 THR A N 1
ATOM 771 C CA . THR A 1 98 ? 38.230 4.405 -19.984 1.00 91.56 98 THR A CA 1
ATOM 772 C C . THR A 1 98 ? 38.631 5.375 -21.099 1.00 91.56 98 THR A C 1
ATOM 774 O O . THR A 1 98 ? 39.378 6.318 -20.833 1.00 91.56 98 THR A O 1
ATOM 777 N N . VAL A 1 99 ? 38.081 5.233 -22.313 1.00 91.69 99 VAL A N 1
ATOM 778 C CA . VAL A 1 99 ? 38.316 6.187 -23.416 1.00 91.69 99 VAL A CA 1
ATOM 779 C C . VAL A 1 99 ? 37.855 7.600 -23.038 1.00 91.69 99 VAL A C 1
ATOM 781 O O . VAL A 1 99 ? 38.619 8.558 -23.175 1.00 91.69 99 VAL A O 1
ATOM 784 N N . LEU A 1 100 ? 36.637 7.736 -22.504 1.00 89.56 100 LEU A N 1
ATOM 785 C CA . LEU A 1 100 ? 36.094 9.022 -22.051 1.00 89.56 100 LEU A CA 1
ATOM 786 C C . LEU A 1 100 ? 36.942 9.645 -20.931 1.00 89.56 100 LEU A C 1
ATOM 788 O O . LEU A 1 100 ? 37.201 10.849 -20.945 1.00 89.56 100 LEU A O 1
ATOM 792 N N . GLY A 1 101 ? 37.425 8.829 -19.993 1.00 88.31 101 GLY A N 1
ATOM 793 C CA . GLY A 1 101 ? 38.282 9.273 -18.897 1.00 88.31 101 GLY A CA 1
ATOM 794 C C . GLY A 1 101 ? 39.651 9.785 -19.355 1.00 88.31 101 GLY A C 1
ATOM 795 O O . GLY A 1 101 ? 40.120 10.811 -18.858 1.00 88.31 101 GLY A O 1
ATOM 796 N N . ILE A 1 102 ? 40.281 9.127 -20.334 1.00 88.19 102 ILE A N 1
ATOM 797 C CA . ILE A 1 102 ? 41.534 9.607 -20.941 1.00 88.19 102 ILE A CA 1
ATOM 798 C C . ILE A 1 102 ? 41.291 10.920 -21.671 1.00 88.19 102 ILE A C 1
ATOM 800 O O . ILE A 1 102 ? 42.026 11.883 -21.466 1.00 88.19 102 ILE A O 1
ATOM 804 N N . MET A 1 103 ? 40.242 10.984 -22.494 1.00 84.94 103 MET A N 1
ATOM 805 C CA . MET A 1 103 ? 39.908 12.194 -23.237 1.00 84.94 103 MET A CA 1
ATOM 806 C C . MET A 1 103 ? 39.682 13.378 -22.298 1.00 84.94 103 MET A C 1
ATOM 808 O O . MET A 1 103 ? 40.196 14.462 -22.566 1.00 84.94 103 MET A O 1
ATOM 812 N N . ALA A 1 104 ? 39.002 13.175 -21.167 1.00 82.25 104 ALA A N 1
ATOM 813 C CA . ALA A 1 104 ? 38.824 14.207 -20.150 1.00 82.25 104 ALA A CA 1
ATOM 814 C C . ALA A 1 104 ? 40.160 14.684 -19.552 1.00 82.25 104 ALA A C 1
ATOM 816 O O . ALA A 1 104 ? 40.341 15.885 -19.374 1.00 82.25 104 ALA A O 1
ATOM 817 N N . ARG A 1 105 ? 41.120 13.779 -19.305 1.00 82.69 105 ARG A N 1
ATOM 818 C CA . ARG A 1 105 ? 42.463 14.119 -18.792 1.00 82.69 105 ARG A CA 1
ATOM 819 C C . ARG A 1 105 ? 43.329 14.857 -19.809 1.00 82.69 105 ARG A C 1
ATOM 821 O O . ARG A 1 105 ? 44.007 15.811 -19.443 1.00 82.69 105 ARG A O 1
ATOM 828 N N . LEU A 1 106 ? 43.274 14.448 -21.074 1.00 78.38 106 LEU A N 1
ATOM 829 C CA . LEU A 1 106 ? 44.004 15.095 -22.167 1.00 78.38 106 LEU A CA 1
ATOM 830 C C . LEU A 1 106 ? 43.397 16.459 -22.541 1.00 78.38 106 LEU A C 1
ATOM 832 O O . LEU A 1 106 ? 44.076 17.308 -23.106 1.00 78.38 106 LEU A O 1
ATOM 836 N N . SER A 1 107 ? 42.119 16.694 -22.230 1.00 63.16 107 SER A N 1
ATOM 837 C CA . SER A 1 107 ? 41.429 17.960 -22.527 1.00 63.16 107 SER A CA 1
ATOM 838 C C . SER A 1 107 ? 41.785 19.099 -21.560 1.00 63.16 107 SER A C 1
ATOM 840 O O . SER A 1 107 ? 41.438 20.247 -21.824 1.00 63.16 107 SER A O 1
ATOM 842 N N . VAL A 1 108 ? 42.507 18.821 -20.465 1.00 54.12 108 VAL A N 1
ATOM 843 C CA . VAL A 1 108 ? 42.822 19.801 -19.403 1.00 54.12 108 VAL A CA 1
ATOM 844 C C . VAL A 1 108 ? 43.794 20.912 -19.859 1.00 54.12 108 VAL A C 1
ATOM 846 O O . VAL A 1 108 ? 43.973 21.887 -19.138 1.00 54.12 108 VAL A O 1
ATOM 849 N N . GLN A 1 109 ? 44.385 20.850 -21.063 1.00 48.28 109 GLN A N 1
ATOM 850 C CA . GLN A 1 109 ? 45.326 21.881 -21.550 1.00 48.28 109 GLN A CA 1
ATOM 851 C C . GLN A 1 109 ? 44.769 22.917 -22.544 1.00 48.28 109 GLN A C 1
ATOM 853 O O . GLN A 1 109 ? 45.504 23.821 -22.943 1.00 48.28 109 GLN A O 1
ATOM 858 N N . LYS A 1 110 ? 43.487 22.877 -22.921 1.00 38.53 110 LYS A N 1
ATOM 859 C CA . LYS A 1 110 ? 42.872 23.954 -23.720 1.00 38.53 110 LYS A CA 1
ATOM 860 C C . LYS A 1 110 ? 41.556 24.389 -23.094 1.00 38.53 110 LYS A C 1
ATOM 862 O O . LYS A 1 110 ? 40.535 23.732 -23.261 1.00 38.53 110 LYS A O 1
ATOM 867 N N . GLU A 1 111 ? 41.591 25.530 -22.405 1.00 41.44 111 GLU A N 1
ATOM 868 C CA . GLU A 1 111 ? 40.396 26.299 -22.059 1.00 41.44 111 GLU A CA 1
ATOM 869 C C . GLU A 1 111 ? 39.631 26.652 -23.343 1.00 41.44 111 GLU A C 1
ATOM 871 O O . GLU A 1 111 ? 39.942 27.604 -24.056 1.00 41.44 111 GLU A O 1
ATOM 876 N N . ALA A 1 112 ? 38.611 25.858 -23.634 1.00 34.41 112 ALA A N 1
ATOM 877 C CA . ALA A 1 112 ? 37.433 26.288 -24.356 1.00 34.41 112 ALA A CA 1
ATOM 878 C C . ALA A 1 112 ? 36.250 25.821 -23.514 1.00 34.41 112 ALA A C 1
ATOM 880 O O . ALA A 1 112 ? 36.146 24.638 -23.196 1.00 34.41 112 ALA A O 1
ATOM 881 N N . GLU A 1 113 ? 35.415 26.771 -23.100 1.00 38.19 113 GLU A N 1
ATOM 882 C CA . GLU A 1 113 ? 34.235 26.550 -22.271 1.00 38.19 113 GLU A CA 1
ATOM 883 C C . GLU A 1 113 ? 33.359 25.438 -22.865 1.00 38.19 113 GLU A C 1
ATOM 885 O O . GLU A 1 113 ? 32.531 25.661 -23.748 1.00 38.19 113 GLU A O 1
ATOM 890 N N . THR A 1 114 ? 33.499 24.216 -22.349 1.00 33.94 114 THR A N 1
ATOM 891 C CA . THR A 1 114 ? 32.384 23.276 -22.327 1.00 33.94 114 THR A CA 1
ATOM 892 C C . THR A 1 114 ? 31.253 23.989 -21.604 1.00 33.94 114 THR A C 1
ATOM 894 O O . THR A 1 114 ? 31.493 24.482 -20.493 1.00 33.94 114 THR A O 1
ATOM 897 N N . PRO A 1 115 ? 30.030 24.062 -22.163 1.00 35.34 115 PRO A N 1
ATOM 898 C CA . PRO A 1 115 ? 28.907 24.447 -21.342 1.00 35.34 115 PRO A CA 1
ATOM 899 C C . PRO A 1 115 ? 28.906 23.429 -20.212 1.00 35.34 115 PRO A C 1
ATOM 901 O O . PRO A 1 115 ? 28.750 22.231 -20.452 1.00 35.34 115 PRO A O 1
ATOM 904 N N . LEU A 1 116 ? 29.174 23.898 -18.990 1.00 37.88 116 LEU A N 1
ATOM 905 C CA . LEU A 1 116 ? 28.865 23.135 -17.799 1.00 37.88 116 LEU A CA 1
ATOM 906 C C . LEU A 1 116 ? 27.450 22.642 -18.055 1.00 37.88 116 LEU A C 1
ATOM 908 O O . LEU A 1 116 ? 26.531 23.463 -18.174 1.00 37.88 116 LEU A O 1
ATOM 912 N N . VAL A 1 117 ? 27.278 21.326 -18.196 1.00 46.28 117 VAL A N 1
ATOM 913 C CA . VAL A 1 117 ? 25.984 20.727 -17.929 1.00 46.28 117 VAL A CA 1
ATOM 914 C C . VAL A 1 117 ? 25.780 21.092 -16.476 1.00 46.28 117 VAL A C 1
ATOM 916 O O . VAL A 1 117 ? 26.273 20.432 -15.566 1.00 46.28 117 VAL A O 1
ATOM 919 N N . LYS A 1 118 ? 25.162 22.255 -16.260 1.00 42.56 118 LYS A N 1
ATOM 920 C CA . LYS A 1 118 ? 24.533 22.583 -15.009 1.00 42.56 118 LYS A CA 1
ATOM 921 C C . LYS A 1 118 ? 23.538 21.453 -14.900 1.00 42.56 118 LYS A C 1
ATOM 923 O O . LYS A 1 118 ? 22.477 21.511 -15.520 1.00 42.56 118 LYS A O 1
ATOM 928 N N . SER A 1 119 ? 23.911 20.404 -14.172 1.00 47.66 119 SER A N 1
ATOM 929 C CA . SER A 1 119 ? 22.912 19.640 -13.473 1.00 47.66 119 SER A CA 1
ATOM 930 C C . SER A 1 119 ? 22.187 20.719 -12.691 1.00 47.66 119 SER A C 1
ATOM 932 O O . SER A 1 119 ? 22.717 21.339 -11.764 1.00 47.66 119 SER A O 1
ATOM 934 N N . GLU A 1 120 ? 21.018 21.117 -13.200 1.00 50.94 120 GLU A N 1
ATOM 935 C CA . GLU A 1 120 ? 20.118 21.888 -12.380 1.00 50.94 120 GLU A CA 1
ATOM 936 C C . GLU A 1 120 ? 20.011 21.002 -11.151 1.00 50.94 120 GLU A C 1
ATOM 938 O O . GLU A 1 120 ? 19.681 19.826 -11.269 1.00 50.94 120 GLU A O 1
ATOM 943 N N . TRP A 1 121 ? 20.433 21.483 -9.991 1.00 55.34 121 TRP A N 1
ATOM 944 C CA . TRP A 1 121 ? 20.390 20.649 -8.799 1.00 55.34 121 TRP A CA 1
ATOM 945 C C . TRP A 1 121 ? 18.942 20.163 -8.587 1.00 55.34 121 TRP A C 1
ATOM 947 O O . TRP A 1 121 ? 18.723 19.044 -8.162 1.00 55.34 121 TRP A O 1
ATOM 957 N N . LYS A 1 122 ? 17.939 20.913 -9.065 1.00 46.44 122 LYS A N 1
ATOM 958 C CA . LYS A 1 122 ? 16.549 20.455 -9.210 1.00 46.44 122 LYS A CA 1
ATOM 959 C C . LYS A 1 122 ? 16.348 19.181 -10.041 1.00 46.44 122 LYS A C 1
ATOM 961 O O . LYS A 1 122 ? 15.356 18.510 -9.826 1.00 46.44 122 LYS A O 1
ATOM 966 N N . HIS A 1 123 ? 17.228 18.857 -10.979 1.00 48.78 123 HIS A N 1
ATOM 967 C CA . HIS A 1 123 ? 17.247 17.626 -11.768 1.00 48.78 123 HIS A CA 1
ATOM 968 C C . HIS A 1 123 ? 17.845 16.461 -10.961 1.00 48.78 123 HIS A C 1
ATOM 970 O O . HIS A 1 123 ? 17.225 15.409 -10.862 1.00 48.78 123 HIS A O 1
ATOM 976 N N . SER A 1 124 ? 18.990 16.662 -10.298 1.00 52.38 124 SER A N 1
ATOM 977 C CA . SER A 1 124 ? 19.610 15.653 -9.412 1.00 52.38 124 SER A CA 1
ATOM 978 C C . SER A 1 124 ? 18.806 15.405 -8.130 1.00 52.38 124 SER A C 1
ATOM 980 O O . SER A 1 124 ? 18.805 14.314 -7.576 1.00 52.38 124 SER A O 1
ATOM 982 N N . PHE A 1 125 ? 18.077 16.419 -7.679 1.00 49.72 125 PHE A N 1
ATOM 983 C CA . PHE A 1 125 ? 17.157 16.377 -6.552 1.00 49.72 125 PHE A CA 1
ATOM 984 C C . PHE A 1 125 ? 15.697 16.411 -7.032 1.00 49.72 125 PHE A C 1
ATOM 986 O O . PHE A 1 125 ? 14.822 16.796 -6.260 1.00 49.72 125 PHE A O 1
ATOM 993 N N . ARG A 1 126 ? 15.393 16.018 -8.284 1.00 46.66 126 ARG A N 1
ATOM 994 C CA . ARG A 1 126 ? 14.027 16.075 -8.859 1.00 46.66 126 ARG A CA 1
ATOM 995 C C . ARG A 1 126 ? 13.005 15.368 -7.982 1.00 46.66 126 ARG A C 1
ATOM 997 O O . ARG A 1 126 ? 11.902 15.874 -7.803 1.00 46.66 126 ARG A O 1
ATOM 1004 N N . TYR A 1 127 ? 13.431 14.287 -7.338 1.00 42.31 127 TYR A N 1
ATOM 1005 C CA . TYR A 1 127 ? 12.660 13.533 -6.355 1.00 42.31 127 TYR A CA 1
ATOM 1006 C C . TYR A 1 127 ? 12.246 14.348 -5.109 1.00 42.31 127 TYR A C 1
ATOM 1008 O O . TYR A 1 127 ? 11.208 14.085 -4.513 1.00 42.31 127 TYR A O 1
ATOM 1016 N N . PHE A 1 128 ? 13.021 15.369 -4.727 1.00 45.06 128 PHE A N 1
ATOM 1017 C CA . PHE A 1 128 ? 12.719 16.277 -3.612 1.00 45.06 128 PHE A CA 1
ATOM 1018 C C . PHE A 1 128 ? 11.880 17.498 -4.030 1.00 45.06 128 PHE A C 1
ATOM 1020 O O . PHE A 1 128 ? 11.282 18.138 -3.166 1.00 45.06 128 PHE A O 1
ATOM 1027 N N . PHE A 1 129 ? 11.828 17.828 -5.330 1.00 41.12 129 PHE A N 1
ATOM 1028 C CA . PHE A 1 129 ? 11.087 18.981 -5.871 1.00 41.12 129 PHE A CA 1
ATOM 1029 C C . PHE A 1 129 ? 9.752 18.624 -6.519 1.00 41.12 129 PHE A C 1
ATOM 1031 O O . PHE A 1 129 ? 8.900 19.502 -6.664 1.00 41.12 129 PHE A O 1
ATOM 1038 N N . SER A 1 130 ? 9.545 17.368 -6.913 1.00 37.72 130 SER A N 1
ATOM 1039 C CA . SER A 1 130 ? 8.281 16.942 -7.500 1.00 37.72 130 SER A CA 1
ATOM 1040 C C . SER A 1 130 ? 7.214 16.778 -6.421 1.00 37.72 130 SER A C 1
ATOM 1042 O O . SER A 1 130 ? 7.144 15.765 -5.725 1.00 37.72 130 SER A O 1
ATOM 1044 N N . THR A 1 131 ? 6.316 17.751 -6.325 1.00 42.44 131 THR A N 1
ATOM 1045 C CA . THR A 1 131 ? 4.943 17.490 -5.893 1.00 42.44 131 THR A CA 1
ATOM 1046 C C . THR A 1 131 ? 4.300 16.557 -6.921 1.00 42.44 131 THR A C 1
ATOM 1048 O O . THR A 1 131 ? 3.797 17.056 -7.915 1.00 42.44 131 THR A O 1
ATOM 1051 N N . ALA A 1 132 ? 4.369 15.239 -6.686 1.00 49.12 132 ALA A N 1
ATOM 1052 C CA . ALA A 1 132 ? 3.915 14.159 -7.575 1.00 49.12 132 ALA A CA 1
ATOM 1053 C C . ALA A 1 132 ? 4.512 14.233 -8.997 1.00 49.12 132 ALA A C 1
ATOM 1055 O O . ALA A 1 132 ? 4.218 15.130 -9.778 1.00 49.12 132 ALA A O 1
ATOM 1056 N N . LEU A 1 133 ? 5.375 13.278 -9.348 1.00 58.09 133 LEU A N 1
ATOM 1057 C CA . LEU A 1 133 ? 5.833 13.133 -10.729 1.00 58.09 133 LEU A CA 1
ATOM 1058 C C . LEU A 1 133 ? 4.600 12.944 -11.636 1.00 58.09 133 LEU A C 1
ATOM 1060 O O . LEU A 1 133 ? 3.679 12.207 -11.293 1.00 58.09 133 LEU A O 1
ATOM 1064 N N . GLU A 1 134 ? 4.542 13.650 -12.761 1.00 68.19 134 GLU A N 1
ATOM 1065 C CA . GLU A 1 134 ? 3.530 13.383 -13.780 1.00 68.19 134 GLU A CA 1
ATOM 1066 C C . GLU A 1 134 ? 4.070 12.314 -14.743 1.00 68.19 134 GLU A C 1
ATOM 1068 O O . GLU A 1 134 ? 5.262 12.331 -15.065 1.00 68.19 134 GLU A O 1
ATOM 1073 N N . PRO A 1 135 ? 3.226 11.381 -15.208 1.00 82.19 135 PRO A N 1
ATOM 1074 C CA . PRO A 1 135 ? 3.642 10.327 -16.125 1.00 82.19 135 PRO A CA 1
ATOM 1075 C C . PRO A 1 135 ? 4.111 10.918 -17.463 1.00 82.19 135 PRO A C 1
ATOM 1077 O O . PRO A 1 135 ? 3.389 11.668 -18.127 1.00 82.19 135 PRO A O 1
ATOM 1080 N N . GLU A 1 136 ? 5.319 10.549 -17.883 1.00 84.12 136 GLU A N 1
ATOM 1081 C CA . GLU A 1 136 ? 5.982 11.075 -19.071 1.00 84.12 136 GLU A CA 1
ATOM 1082 C C . GLU A 1 136 ? 5.469 10.393 -20.354 1.00 84.12 136 GLU A C 1
ATOM 1084 O O . GLU A 1 136 ? 5.419 9.159 -20.445 1.00 84.12 136 GLU A O 1
ATOM 1089 N N . PRO A 1 137 ? 5.092 11.166 -21.389 1.00 83.31 137 PRO A N 1
ATOM 1090 C CA . PRO A 1 137 ? 4.685 10.606 -22.670 1.00 83.31 137 PRO A CA 1
ATOM 1091 C C . PRO A 1 137 ? 5.786 9.770 -23.325 1.00 83.31 137 PRO A C 1
ATOM 1093 O O . PRO A 1 137 ? 6.942 10.168 -23.395 1.00 83.31 137 PRO A O 1
ATOM 1096 N N . GLY A 1 138 ? 5.393 8.647 -23.916 1.00 83.50 138 GLY A N 1
ATOM 1097 C CA . GLY A 1 138 ? 6.267 7.735 -24.643 1.00 83.50 138 GLY A CA 1
ATOM 1098 C C . GLY A 1 138 ? 6.655 6.492 -23.848 1.00 83.50 138 GLY A C 1
ATOM 1099 O O . GLY A 1 138 ? 6.920 5.473 -24.491 1.00 83.50 138 GLY A O 1
ATOM 1100 N N . LEU A 1 139 ? 6.608 6.550 -22.513 1.00 86.06 139 LEU A N 1
ATOM 1101 C CA . LEU A 1 139 ? 6.971 5.457 -21.606 1.00 86.06 139 LEU A CA 1
ATOM 1102 C C . LEU A 1 139 ? 5.811 4.487 -21.353 1.00 86.06 139 LEU A C 1
ATOM 1104 O O . LEU A 1 139 ? 4.655 4.784 -21.660 1.00 86.06 139 LEU A O 1
ATOM 1108 N N . HIS A 1 140 ? 6.127 3.311 -20.810 1.00 91.12 140 HIS A N 1
ATOM 1109 C CA . HIS A 1 140 ? 5.136 2.326 -20.375 1.00 91.12 140 HIS A CA 1
ATOM 1110 C C . HIS A 1 140 ? 5.024 2.326 -18.856 1.00 91.12 140 HIS A C 1
ATOM 1112 O O . HIS A 1 140 ? 6.041 2.288 -18.175 1.00 91.12 140 HIS A O 1
ATOM 1118 N N . TYR A 1 141 ? 3.795 2.281 -18.352 1.00 93.94 141 TYR A N 1
ATOM 1119 C CA . TYR A 1 141 ? 3.499 2.265 -16.925 1.00 93.94 141 TYR A CA 1
ATOM 1120 C C . TYR A 1 141 ? 2.696 1.036 -16.539 1.00 93.94 141 TYR A C 1
ATOM 1122 O O . TYR A 1 141 ? 1.914 0.518 -17.346 1.00 93.94 141 TYR A O 1
ATOM 1130 N N . LEU A 1 142 ? 2.891 0.598 -15.297 1.00 96.44 142 LEU A N 1
ATOM 1131 C CA . LEU A 1 142 ? 2.046 -0.395 -14.659 1.00 96.44 142 LEU A CA 1
ATOM 1132 C C . LEU A 1 142 ? 0.723 0.244 -14.238 1.00 96.44 142 LEU A C 1
ATOM 1134 O O . LEU A 1 142 ? 0.660 1.412 -13.854 1.00 96.44 142 LEU A O 1
ATOM 1138 N N . ILE A 1 143 ? -0.342 -0.535 -14.356 1.00 97.31 143 ILE A N 1
ATOM 1139 C CA . ILE A 1 143 ? -1.701 -0.158 -13.993 1.00 97.31 143 ILE A CA 1
ATOM 1140 C C . ILE A 1 143 ? -2.246 -1.244 -13.081 1.00 97.31 143 ILE A C 1
ATOM 1142 O O . ILE A 1 143 ? -2.136 -2.431 -13.388 1.00 97.31 143 ILE A O 1
ATOM 1146 N N . TYR A 1 144 ? -2.873 -0.822 -11.992 1.00 98.19 144 TYR A N 1
ATOM 1147 C CA . TYR A 1 144 ? -3.393 -1.692 -10.951 1.00 98.19 144 TYR A CA 1
ATOM 1148 C C . TYR A 1 144 ? -4.889 -1.454 -10.824 1.00 98.19 144 TYR A C 1
ATOM 1150 O O . TYR A 1 144 ? -5.306 -0.323 -10.572 1.00 98.19 144 TYR A O 1
ATOM 1158 N N . ARG A 1 145 ? -5.706 -2.496 -10.969 1.00 98.06 145 ARG A N 1
ATOM 1159 C CA . ARG A 1 145 ? -7.158 -2.401 -10.755 1.00 98.06 145 ARG A CA 1
ATOM 1160 C C . ARG A 1 145 ? -7.549 -3.149 -9.498 1.00 98.06 145 ARG A C 1
ATOM 1162 O O . ARG A 1 145 ? -7.326 -4.352 -9.403 1.00 98.06 145 ARG A O 1
ATOM 1169 N N . PHE A 1 146 ? -8.110 -2.429 -8.535 1.00 98.12 146 PHE A N 1
ATOM 1170 C CA . PHE A 1 146 ? -8.463 -2.960 -7.222 1.00 98.12 146 PHE A CA 1
ATOM 1171 C C . PHE A 1 146 ? -9.926 -3.387 -7.199 1.00 98.12 146 PHE A C 1
ATOM 1173 O O . PHE A 1 146 ? -10.813 -2.584 -7.480 1.00 98.12 146 PHE A O 1
ATOM 1180 N N . TYR A 1 147 ? -10.167 -4.624 -6.778 1.00 97.06 147 TYR A N 1
ATOM 1181 C CA . TYR A 1 147 ? -11.491 -5.179 -6.532 1.00 97.06 147 TYR A CA 1
ATOM 1182 C C . TYR A 1 147 ? -11.586 -5.526 -5.052 1.00 97.06 147 TYR A C 1
ATOM 1184 O O . TYR A 1 147 ? -10.820 -6.340 -4.529 1.00 97.06 147 TYR A O 1
ATOM 1192 N N . THR A 1 148 ? -12.493 -4.848 -4.356 1.00 94.12 148 THR A N 1
ATOM 1193 C CA . THR A 1 148 ? -12.597 -4.932 -2.899 1.00 94.12 148 THR A CA 1
ATOM 1194 C C . THR A 1 148 ? -13.825 -5.722 -2.478 1.00 94.12 148 THR A C 1
ATOM 1196 O O . THR A 1 148 ? -14.954 -5.369 -2.816 1.00 94.12 148 THR A O 1
ATOM 1199 N N . GLU A 1 149 ? -13.607 -6.760 -1.681 1.00 91.25 149 GLU A N 1
ATOM 1200 C CA . GLU A 1 149 ? -14.649 -7.588 -1.085 1.00 91.25 149 GLU A CA 1
ATOM 1201 C C . GLU A 1 149 ? -14.406 -7.687 0.432 1.00 91.25 149 GLU A C 1
ATOM 1203 O O . GLU A 1 149 ? -13.262 -7.594 0.892 1.00 91.25 149 GLU A O 1
ATOM 1208 N N . PRO A 1 150 ? -15.450 -7.869 1.258 1.00 86.69 150 PRO A N 1
ATOM 1209 C CA . PRO A 1 150 ? -15.259 -8.118 2.682 1.00 86.69 150 PRO A CA 1
ATOM 1210 C C . PRO A 1 150 ? -14.325 -9.316 2.907 1.00 86.69 150 PRO A C 1
ATOM 1212 O O . PRO A 1 150 ? -14.624 -10.435 2.501 1.00 86.69 150 PRO A O 1
ATOM 1215 N N . GLY A 1 151 ? -13.171 -9.072 3.533 1.00 83.75 151 GLY A N 1
ATOM 1216 C CA . GLY A 1 151 ? -12.174 -10.108 3.812 1.00 83.75 151 GLY A CA 1
ATOM 1217 C C . GLY A 1 151 ? -11.340 -10.563 2.608 1.00 83.75 151 GLY A C 1
ATOM 1218 O O . GLY A 1 151 ? -10.558 -11.500 2.748 1.00 83.75 151 GLY A O 1
ATOM 1219 N N . ARG A 1 152 ? -11.448 -9.918 1.440 1.00 92.31 152 ARG A N 1
ATOM 1220 C CA . ARG A 1 152 ? -10.668 -10.298 0.257 1.00 92.31 152 ARG A CA 1
ATOM 1221 C C . ARG A 1 152 ? -10.343 -9.095 -0.618 1.00 92.31 152 ARG A C 1
ATOM 1223 O O . ARG A 1 152 ? -11.215 -8.312 -0.979 1.00 92.31 152 ARG A O 1
ATOM 1230 N N . LEU A 1 153 ? -9.069 -8.960 -0.972 1.00 96.38 153 LEU A N 1
ATOM 1231 C CA . LEU A 1 153 ? -8.607 -7.937 -1.899 1.00 96.38 153 LEU A CA 1
ATOM 1232 C C . LEU A 1 153 ? -8.060 -8.603 -3.151 1.00 96.38 153 LEU A C 1
ATOM 1234 O O . LEU A 1 153 ? -7.106 -9.370 -3.063 1.00 96.38 153 LEU A O 1
ATOM 1238 N N . GLN A 1 154 ? -8.631 -8.260 -4.296 1.00 97.75 154 GLN A N 1
ATOM 1239 C CA . GLN A 1 154 ? -8.147 -8.678 -5.601 1.00 97.75 154 GLN A CA 1
ATOM 1240 C C . GLN A 1 154 ? -7.492 -7.519 -6.336 1.00 97.75 154 GLN A C 1
ATOM 1242 O O . GLN A 1 154 ? -8.001 -6.397 -6.297 1.00 97.75 154 GLN A O 1
ATOM 1247 N N . VAL A 1 155 ? -6.388 -7.795 -7.028 1.00 98.31 155 VAL A N 1
ATOM 1248 C CA . VAL A 1 155 ? -5.731 -6.815 -7.896 1.00 98.31 155 VAL A CA 1
ATOM 1249 C C . VAL A 1 155 ? -5.425 -7.422 -9.256 1.00 98.31 155 VAL A C 1
ATOM 1251 O O . VAL A 1 155 ? -4.920 -8.542 -9.349 1.00 98.31 155 VAL A O 1
ATOM 1254 N N . GLU A 1 156 ? -5.747 -6.670 -10.304 1.00 98.38 156 GLU A N 1
ATOM 1255 C CA . GLU A 1 156 ? -5.321 -6.955 -11.671 1.00 98.38 156 GLU A CA 1
ATOM 1256 C C . GLU A 1 156 ? -4.172 -6.042 -12.084 1.00 98.38 156 GLU A C 1
ATOM 1258 O O . GLU A 1 156 ? -4.199 -4.846 -11.782 1.00 98.38 156 GLU A O 1
ATOM 1263 N N . PHE A 1 157 ? -3.202 -6.595 -12.809 1.00 98.12 157 PHE A N 1
ATOM 1264 C CA . PHE A 1 157 ? -2.053 -5.855 -13.320 1.00 98.12 157 PHE A CA 1
ATOM 1265 C C . PHE A 1 157 ? -2.114 -5.730 -14.838 1.00 98.12 157 PHE A C 1
ATOM 1267 O O . PHE A 1 157 ? -2.330 -6.705 -15.562 1.00 98.12 157 PHE A O 1
ATOM 1274 N N . PHE A 1 158 ? -1.858 -4.523 -15.324 1.00 97.56 158 PHE A N 1
ATOM 1275 C CA . PHE A 1 158 ? -1.717 -4.232 -16.742 1.00 97.56 158 PHE A CA 1
ATOM 1276 C C . PHE A 1 158 ? -0.497 -3.353 -16.981 1.00 97.56 158 PHE A C 1
ATOM 1278 O O . PHE A 1 158 ? 0.040 -2.730 -16.068 1.00 97.56 158 PHE A O 1
ATOM 1285 N N . ARG A 1 159 ? -0.085 -3.263 -18.241 1.00 95.12 159 ARG A N 1
ATOM 1286 C CA . ARG A 1 159 ? 0.920 -2.319 -18.709 1.00 95.12 159 ARG A CA 1
ATOM 1287 C C . ARG A 1 159 ? 0.415 -1.612 -19.952 1.00 95.12 159 ARG A C 1
ATOM 1289 O O . ARG A 1 159 ? -0.078 -2.250 -20.886 1.00 95.12 159 ARG A O 1
ATOM 1296 N N . ALA A 1 160 ? 0.543 -0.293 -19.972 1.00 93.25 160 ALA A N 1
ATOM 1297 C CA . ALA A 1 160 ? 0.140 0.521 -21.111 1.00 93.25 160 ALA A CA 1
ATOM 1298 C C . ALA A 1 160 ? 1.111 1.673 -21.336 1.00 93.25 160 ALA A C 1
ATOM 1300 O O . ALA A 1 160 ? 1.821 2.104 -20.429 1.00 93.25 160 ALA A O 1
ATOM 1301 N N . ARG A 1 161 ? 1.133 2.177 -22.569 1.00 91.25 161 ARG A N 1
ATOM 1302 C CA . ARG A 1 161 ? 1.943 3.334 -22.940 1.00 91.25 161 ARG A CA 1
ATOM 1303 C C . ARG A 1 161 ? 1.250 4.633 -22.535 1.00 91.25 161 ARG A C 1
ATOM 1305 O O . ARG A 1 161 ? 0.052 4.789 -22.765 1.00 91.25 161 ARG A O 1
ATOM 1312 N N . GLN A 1 162 ? 2.006 5.591 -22.017 1.00 89.69 162 GLN A N 1
ATOM 1313 C CA . GLN A 1 162 ? 1.565 6.973 -21.888 1.00 89.69 162 GLN A CA 1
ATOM 1314 C C . GLN A 1 162 ? 1.699 7.684 -23.231 1.00 89.69 162 GLN A C 1
ATOM 1316 O O . GLN A 1 162 ? 2.785 7.761 -23.802 1.00 89.69 162 GLN A O 1
ATOM 1321 N N . ASN A 1 163 ? 0.607 8.236 -23.744 1.00 88.12 163 ASN A N 1
ATOM 1322 C CA . ASN A 1 163 ? 0.623 9.082 -24.931 1.00 88.12 163 ASN A CA 1
ATOM 1323 C C . ASN A 1 163 ? 0.647 10.562 -24.530 1.00 88.12 163 ASN A C 1
ATOM 1325 O O . ASN A 1 163 ? 0.417 10.921 -23.378 1.00 88.12 163 ASN A O 1
ATOM 1329 N N . LYS A 1 164 ? 0.861 11.455 -25.504 1.00 84.44 164 LYS A N 1
ATOM 1330 C CA . LYS A 1 164 ? 0.798 12.911 -25.271 1.00 84.44 164 LYS A CA 1
ATOM 1331 C C . LYS A 1 164 ? -0.564 13.380 -24.740 1.00 84.44 164 LYS A C 1
ATOM 1333 O O . LYS A 1 164 ? -0.634 14.413 -24.092 1.00 84.44 164 LYS A O 1
ATOM 1338 N N . SER A 1 165 ? -1.631 12.640 -25.041 1.00 83.81 165 SER A N 1
ATOM 1339 C CA . SER A 1 165 ? -3.004 12.930 -24.617 1.00 83.81 165 SER A CA 1
ATOM 1340 C C . SER A 1 165 ? -3.425 12.217 -23.326 1.00 83.81 165 SER A C 1
ATOM 1342 O O . SER A 1 165 ? -4.578 12.355 -22.934 1.00 83.81 165 SER A O 1
ATOM 1344 N N . GLY A 1 166 ? -2.541 11.433 -22.698 1.00 84.94 166 GLY A N 1
ATOM 1345 C CA . GLY A 1 166 ? -2.850 10.625 -21.516 1.00 84.94 166 GLY A CA 1
ATOM 1346 C C . GLY A 1 166 ? -2.572 9.132 -21.704 1.00 84.94 166 GLY A C 1
ATOM 1347 O O . GLY A 1 166 ? -1.974 8.712 -22.700 1.00 84.94 166 GLY A O 1
ATOM 1348 N N . LEU A 1 167 ? -3.009 8.332 -20.733 1.00 89.81 167 LEU A N 1
ATOM 1349 C CA . LEU A 1 167 ? -2.813 6.885 -20.721 1.00 89.81 167 LEU A CA 1
ATOM 1350 C C . LEU A 1 167 ? -3.509 6.222 -21.918 1.00 89.81 167 LEU A C 1
ATOM 1352 O O . LEU A 1 167 ? -4.647 6.545 -22.255 1.00 89.81 167 LEU A O 1
ATOM 1356 N N . SER A 1 168 ? -2.818 5.294 -22.580 1.00 88.69 168 SER A N 1
ATOM 1357 C CA . SER A 1 168 ? -3.389 4.516 -23.680 1.00 88.69 168 SER A CA 1
ATOM 1358 C C . SER A 1 168 ? -4.590 3.683 -23.221 1.00 88.69 168 SER A C 1
ATOM 1360 O O . SER A 1 168 ? -4.535 3.003 -22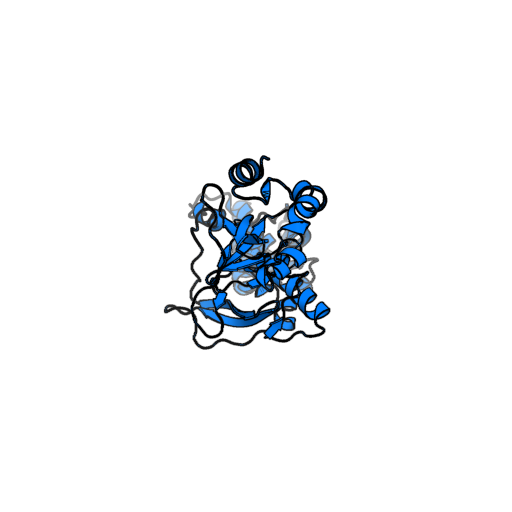.197 1.00 88.69 168 SER A O 1
ATOM 1362 N N . THR A 1 169 ? -5.645 3.661 -24.039 1.00 87.38 169 THR A N 1
ATOM 1363 C CA . THR A 1 169 ? -6.803 2.771 -23.851 1.00 87.38 169 THR A CA 1
ATOM 1364 C C . THR A 1 169 ? -6.461 1.305 -24.120 1.00 87.38 169 THR A C 1
ATOM 1366 O O . THR A 1 169 ? -7.129 0.411 -23.610 1.00 87.38 169 THR A O 1
ATOM 1369 N N . VAL A 1 170 ? -5.404 1.040 -24.895 1.00 90.00 170 VAL A N 1
ATOM 1370 C CA . VAL A 1 170 ? -4.862 -0.310 -25.085 1.00 90.00 170 VAL A CA 1
ATOM 1371 C C . VAL A 1 170 ? -3.999 -0.657 -23.874 1.00 90.00 170 VAL A C 1
ATOM 1373 O O . VAL A 1 170 ? -2.877 -0.157 -23.755 1.00 90.00 170 VAL A O 1
ATOM 1376 N N . GLN A 1 171 ? -4.543 -1.494 -22.990 1.00 92.56 171 GLN A N 1
ATOM 1377 C CA . GLN A 1 171 ? -3.895 -2.002 -21.780 1.00 92.56 171 GLN A CA 1
ATOM 1378 C C . GLN A 1 171 ? -3.617 -3.497 -21.949 1.00 92.56 171 GLN A C 1
ATOM 1380 O O . GLN A 1 171 ? -4.525 -4.267 -22.256 1.00 92.56 171 GLN A O 1
ATOM 1385 N N . ASN A 1 172 ? -2.366 -3.912 -21.756 1.00 94.19 172 ASN A N 1
ATOM 1386 C CA . ASN A 1 172 ? -1.977 -5.316 -21.874 1.00 94.19 172 ASN A CA 1
ATOM 1387 C C . ASN A 1 172 ? -1.929 -5.952 -20.482 1.00 94.19 172 ASN A C 1
ATOM 1389 O O . ASN A 1 172 ? -1.215 -5.416 -19.635 1.00 94.19 172 ASN A O 1
ATOM 1393 N N . PRO A 1 173 ? -2.637 -7.066 -20.224 1.00 97.06 173 PRO A N 1
ATOM 1394 C CA . PRO A 1 173 ? -2.528 -7.779 -18.956 1.00 97.06 173 PRO A CA 1
ATOM 1395 C C . PRO A 1 173 ? -1.085 -8.208 -18.685 1.00 97.06 173 PRO A C 1
ATOM 1397 O O . PRO A 1 173 ? -0.395 -8.686 -19.589 1.00 97.06 173 PRO A O 1
ATOM 1400 N N . VAL A 1 174 ? -0.646 -8.059 -17.437 1.00 96.56 174 VAL A N 1
ATOM 1401 C CA . VAL A 1 174 ? 0.672 -8.495 -16.973 1.00 96.56 174 VAL A CA 1
ATOM 1402 C C . VAL A 1 174 ? 0.498 -9.474 -15.828 1.00 96.56 174 VAL A C 1
ATOM 1404 O O . VAL A 1 174 ? -0.284 -9.265 -14.911 1.00 96.56 174 VAL A O 1
ATOM 1407 N N . THR A 1 175 ? 1.219 -10.580 -15.897 1.00 98.12 175 THR A N 1
ATOM 1408 C CA . THR A 1 175 ? 1.181 -11.648 -14.896 1.00 98.12 175 THR A CA 1
ATOM 1409 C C . THR A 1 175 ? 2.188 -11.410 -13.771 1.00 98.12 175 THR A C 1
ATOM 1411 O O . THR A 1 175 ? 3.197 -10.734 -13.981 1.00 98.12 175 THR A O 1
ATOM 1414 N N . LEU A 1 176 ? 1.974 -12.005 -12.590 1.00 97.94 176 LEU A N 1
ATOM 1415 C CA . LEU A 1 176 ? 2.982 -11.981 -11.519 1.00 97.94 176 LEU A CA 1
ATOM 1416 C C . LEU A 1 176 ? 4.319 -12.583 -11.978 1.00 97.94 176 LEU A C 1
ATOM 1418 O O . LEU A 1 176 ? 5.372 -12.078 -11.600 1.00 97.94 176 LEU A O 1
ATOM 1422 N N . GLU A 1 177 ? 4.292 -13.623 -12.821 1.00 97.12 177 GLU A N 1
ATOM 1423 C CA . GLU A 1 177 ? 5.507 -14.217 -13.404 1.00 97.12 177 GLU A CA 1
ATOM 1424 C C . GLU A 1 177 ? 6.280 -13.198 -14.251 1.00 97.12 177 GLU A C 1
ATOM 1426 O O . GLU A 1 177 ? 7.501 -13.090 -14.139 1.00 97.12 177 GLU A O 1
ATOM 1431 N N . GLN A 1 178 ? 5.577 -12.419 -15.076 1.00 96.62 178 GLN A N 1
ATOM 1432 C CA . GLN A 1 178 ? 6.196 -11.358 -15.867 1.00 96.62 178 GLN A CA 1
ATOM 1433 C C . GLN A 1 178 ? 6.730 -10.226 -14.985 1.00 96.62 178 GLN A C 1
ATOM 1435 O O . GLN A 1 178 ? 7.843 -9.776 -15.235 1.00 96.62 178 GLN A O 1
ATOM 1440 N N . LEU A 1 179 ? 6.000 -9.799 -13.949 1.00 96.56 179 LEU A N 1
ATOM 1441 C CA . LEU A 1 179 ? 6.493 -8.782 -13.008 1.00 96.56 179 LEU A CA 1
ATOM 1442 C C . LEU A 1 179 ? 7.769 -9.239 -12.288 1.00 96.56 179 LEU A C 1
ATOM 1444 O O . LEU A 1 179 ? 8.707 -8.461 -12.155 1.00 96.56 179 LEU A O 1
ATOM 1448 N N . ALA A 1 180 ? 7.831 -10.504 -11.866 1.00 94.56 180 ALA A N 1
ATOM 1449 C CA . ALA A 1 180 ? 9.001 -11.057 -11.188 1.00 94.56 180 ALA A CA 1
ATOM 1450 C C . ALA A 1 180 ? 10.221 -11.193 -12.119 1.00 94.56 180 ALA A C 1
ATOM 1452 O O . ALA A 1 180 ? 11.351 -10.966 -11.694 1.00 94.56 180 ALA A O 1
ATOM 1453 N N . ARG A 1 181 ? 10.006 -11.554 -13.393 1.00 94.69 181 ARG A N 1
ATOM 1454 C CA . ARG A 1 181 ? 11.089 -11.767 -14.373 1.00 94.69 181 ARG A CA 1
ATOM 1455 C C . ARG A 1 181 ? 11.593 -10.505 -15.066 1.00 94.69 181 ARG A C 1
ATOM 1457 O O . ARG A 1 181 ? 12.667 -10.561 -15.652 1.00 94.69 181 ARG A O 1
ATOM 1464 N N . ASN A 1 182 ? 10.827 -9.418 -15.031 1.00 92.69 182 ASN A N 1
ATOM 1465 C CA . ASN A 1 182 ? 11.148 -8.169 -15.721 1.00 92.69 182 ASN A CA 1
ATOM 1466 C C . ASN A 1 182 ? 11.198 -7.009 -14.705 1.00 92.69 182 ASN A C 1
ATOM 1468 O O . ASN A 1 182 ? 10.312 -6.143 -14.702 1.00 92.69 182 ASN A O 1
ATOM 1472 N N . PRO A 1 183 ? 12.183 -7.002 -13.783 1.00 90.81 183 PRO A N 1
ATOM 1473 C CA . PRO A 1 183 ? 12.287 -5.980 -12.742 1.00 90.81 183 PRO A CA 1
ATOM 1474 C C . PRO A 1 183 ? 12.457 -4.564 -13.308 1.00 90.81 183 PRO A C 1
ATOM 1476 O O . PRO A 1 183 ? 12.046 -3.599 -12.669 1.00 90.81 183 PRO A O 1
ATOM 1479 N N . GLU A 1 184 ? 12.976 -4.430 -14.528 1.00 87.88 184 GLU A N 1
ATOM 1480 C CA . GLU A 1 184 ? 13.114 -3.160 -15.239 1.00 87.88 184 GLU A CA 1
ATOM 1481 C C . GLU A 1 184 ? 11.768 -2.520 -15.612 1.00 87.88 184 GLU A C 1
ATOM 1483 O O . GLU A 1 184 ? 11.715 -1.347 -15.958 1.00 87.88 184 GLU A O 1
ATOM 1488 N N . TRP A 1 185 ? 10.647 -3.248 -15.530 1.00 89.19 185 TRP A N 1
ATOM 1489 C CA . TRP A 1 185 ? 9.317 -2.641 -15.690 1.00 89.19 185 TRP A CA 1
ATOM 1490 C C . TRP A 1 185 ? 8.830 -1.941 -14.420 1.00 89.19 185 TRP A C 1
ATOM 1492 O O . TRP A 1 185 ? 7.838 -1.216 -14.475 1.00 89.19 185 TRP A O 1
ATOM 1502 N N . CYS A 1 186 ? 9.502 -2.169 -13.292 1.00 90.06 186 CYS A N 1
ATOM 1503 C CA . CYS A 1 186 ? 9.079 -1.752 -11.961 1.00 90.06 186 CYS A CA 1
ATOM 1504 C C . CYS A 1 186 ? 9.955 -0.612 -11.413 1.00 90.06 186 CYS A C 1
ATOM 1506 O O . CYS A 1 186 ? 10.233 -0.573 -10.219 1.00 90.06 186 CYS A O 1
ATOM 1508 N N . GLU A 1 187 ? 10.392 0.326 -12.259 1.00 85.88 187 GLU A N 1
ATOM 1509 C CA . GLU A 1 187 ? 11.283 1.435 -11.862 1.00 85.88 187 GLU A CA 1
ATOM 1510 C C . GLU A 1 187 ? 10.720 2.276 -10.699 1.00 85.88 187 GLU A C 1
ATOM 1512 O O . GLU A 1 187 ? 11.454 2.681 -9.800 1.00 85.88 187 GLU A O 1
ATOM 1517 N N . ILE A 1 188 ? 9.402 2.509 -10.686 1.00 88.00 188 ILE A N 1
ATOM 1518 C CA . ILE A 1 188 ? 8.706 3.269 -9.630 1.00 88.00 188 ILE A CA 1
ATOM 1519 C C . ILE A 1 188 ? 8.536 2.431 -8.352 1.00 88.00 188 ILE A C 1
ATOM 1521 O O . ILE A 1 188 ? 8.483 2.967 -7.241 1.00 88.00 188 ILE A O 1
ATOM 1525 N N . SER A 1 189 ? 8.479 1.111 -8.514 1.00 92.31 189 SER A N 1
ATOM 1526 C CA . SER A 1 189 ? 8.141 0.134 -7.485 1.00 92.31 189 SER A CA 1
ATOM 1527 C C . SER A 1 189 ? 9.174 -0.995 -7.448 1.00 92.31 189 SER A C 1
ATOM 1529 O O . SER A 1 189 ? 8.833 -2.147 -7.714 1.00 92.31 189 SER A O 1
ATOM 1531 N N . PRO A 1 190 ? 10.439 -0.707 -7.088 1.00 91.19 190 PRO A N 1
ATOM 1532 C CA . PRO A 1 190 ? 11.545 -1.664 -7.203 1.00 91.19 190 PRO A CA 1
ATOM 1533 C C . PRO A 1 190 ? 11.379 -2.912 -6.324 1.00 91.19 190 PRO A C 1
ATOM 1535 O O . PRO A 1 190 ? 11.951 -3.959 -6.612 1.00 91.19 190 PRO A O 1
ATOM 1538 N N . ASP A 1 191 ? 10.574 -2.830 -5.262 1.00 93.25 191 ASP A N 1
ATOM 1539 C CA . ASP A 1 191 ? 10.236 -3.974 -4.408 1.00 93.25 191 ASP A CA 1
ATOM 1540 C C . ASP A 1 191 ? 9.159 -4.894 -5.009 1.00 93.25 191 ASP A C 1
ATOM 1542 O O . ASP A 1 191 ? 9.000 -6.032 -4.556 1.00 93.25 191 ASP A O 1
ATOM 1546 N N . LEU A 1 192 ? 8.408 -4.430 -6.015 1.00 97.25 192 LEU A N 1
ATOM 1547 C CA . LEU A 1 192 ? 7.274 -5.162 -6.576 1.00 97.25 192 LEU A CA 1
ATOM 1548 C C . LEU A 1 1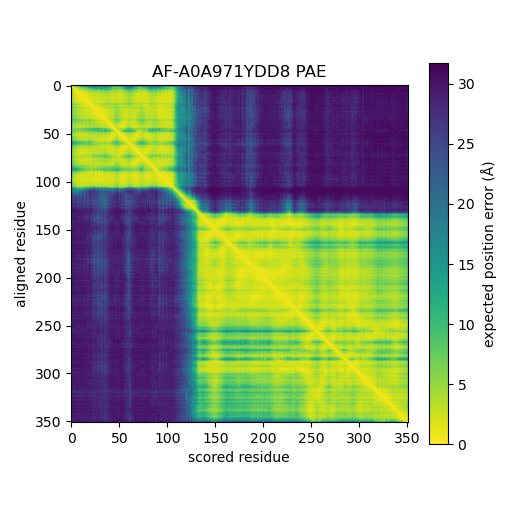92 ? 7.647 -6.532 -7.154 1.00 97.25 192 LEU A C 1
ATOM 1550 O O . LEU A 1 192 ? 6.901 -7.460 -6.858 1.00 97.25 192 LEU A O 1
ATOM 1554 N N . PRO A 1 193 ? 8.751 -6.732 -7.903 1.00 97.38 193 PRO A N 1
ATOM 1555 C CA . PRO A 1 193 ? 9.108 -8.052 -8.431 1.00 97.38 193 PRO A CA 1
ATOM 1556 C C . PRO A 1 193 ? 9.220 -9.115 -7.332 1.00 97.38 193 PRO A C 1
ATOM 1558 O O . PRO A 1 193 ? 8.655 -10.203 -7.448 1.00 97.38 193 PRO A O 1
ATOM 1561 N N . ARG A 1 194 ? 9.862 -8.765 -6.210 1.00 97.38 194 ARG A N 1
ATOM 1562 C CA . ARG A 1 194 ? 9.993 -9.644 -5.041 1.00 97.38 194 ARG A CA 1
ATOM 1563 C C . ARG A 1 194 ? 8.643 -9.909 -4.378 1.00 97.38 194 ARG A C 1
ATOM 1565 O O . ARG A 1 194 ? 8.355 -11.040 -3.998 1.00 97.38 194 ARG A O 1
ATOM 1572 N N . VAL A 1 195 ? 7.809 -8.880 -4.228 1.00 97.62 195 VAL A N 1
ATOM 1573 C CA . VAL A 1 195 ? 6.466 -9.045 -3.651 1.00 97.62 195 VAL A CA 1
ATOM 1574 C C . VAL A 1 195 ? 5.574 -9.891 -4.567 1.00 97.62 195 VAL A C 1
ATOM 1576 O O . VAL A 1 195 ? 4.857 -10.760 -4.079 1.00 97.62 195 VAL A O 1
ATOM 1579 N N . ALA A 1 196 ? 5.644 -9.690 -5.882 1.00 97.88 196 ALA A N 1
ATOM 1580 C CA . ALA A 1 196 ? 4.926 -10.470 -6.885 1.00 97.88 196 ALA A CA 1
ATOM 1581 C C . ALA A 1 196 ? 5.326 -11.949 -6.829 1.00 97.88 196 ALA A C 1
ATOM 1583 O O . ALA A 1 196 ? 4.454 -12.817 -6.847 1.00 97.88 196 ALA A O 1
ATOM 1584 N N . GLU A 1 197 ? 6.620 -12.239 -6.678 1.00 97.88 197 GLU A N 1
ATOM 1585 C CA . GLU A 1 197 ? 7.107 -13.601 -6.473 1.00 97.88 197 GLU A CA 1
ATOM 1586 C C . GLU A 1 197 ? 6.528 -14.224 -5.194 1.00 97.88 197 GLU A C 1
ATOM 1588 O O . GLU A 1 197 ? 5.985 -15.326 -5.247 1.00 97.88 197 GLU A O 1
ATOM 1593 N N . GLN A 1 198 ? 6.565 -13.511 -4.064 1.00 97.94 198 GLN A N 1
ATOM 1594 C CA . GLN A 1 198 ? 6.017 -13.997 -2.792 1.00 97.94 198 GLN A CA 1
ATOM 1595 C C . GLN A 1 198 ? 4.505 -14.240 -2.848 1.00 97.94 198 GLN A C 1
ATOM 1597 O O . GLN A 1 198 ? 4.022 -15.234 -2.302 1.00 97.94 198 GLN A O 1
ATOM 1602 N N . ILE A 1 199 ? 3.751 -13.355 -3.509 1.00 98.12 199 ILE A N 1
ATOM 1603 C CA . ILE A 1 199 ? 2.311 -13.539 -3.725 1.00 98.12 199 ILE A CA 1
ATOM 1604 C C . ILE A 1 199 ? 2.080 -14.784 -4.583 1.00 98.12 199 ILE A C 1
ATOM 1606 O O . ILE A 1 199 ? 1.282 -15.638 -4.203 1.00 98.12 199 ILE A O 1
ATOM 1610 N N . GLY A 1 200 ? 2.805 -14.921 -5.696 1.00 97.62 200 GLY A N 1
ATOM 1611 C CA . GLY A 1 200 ? 2.665 -16.060 -6.599 1.00 97.62 200 GLY A CA 1
ATOM 1612 C C . GLY A 1 200 ? 2.958 -17.396 -5.916 1.00 97.62 200 GLY A C 1
ATOM 1613 O O . GLY A 1 200 ? 2.166 -18.327 -6.037 1.00 97.62 200 GLY A O 1
ATOM 1614 N N . GLN A 1 201 ? 4.031 -17.462 -5.119 1.00 97.44 201 GLN A N 1
ATOM 1615 C CA . GLN A 1 201 ? 4.385 -18.642 -4.320 1.00 97.44 201 GLN A CA 1
ATOM 1616 C C . GLN A 1 201 ? 3.313 -18.976 -3.277 1.00 97.44 201 GLN A C 1
ATOM 1618 O O . GLN A 1 201 ? 2.986 -20.143 -3.081 1.00 97.44 201 GLN A O 1
ATOM 1623 N N . HIS A 1 202 ? 2.761 -17.964 -2.599 1.00 97.19 202 HIS A N 1
ATOM 1624 C CA . HIS A 1 202 ? 1.731 -18.174 -1.583 1.00 97.19 202 HIS A CA 1
ATOM 1625 C C . HIS A 1 202 ? 0.427 -18.721 -2.175 1.00 97.19 202 HIS A C 1
ATOM 1627 O O . HIS A 1 202 ? -0.252 -19.519 -1.532 1.00 97.19 202 HIS A O 1
ATOM 1633 N N . LEU A 1 203 ? 0.068 -18.271 -3.378 1.00 96.69 203 LEU A N 1
ATOM 1634 C CA . LEU A 1 203 ? -1.170 -18.658 -4.051 1.00 96.69 203 LEU A CA 1
ATOM 1635 C C . LEU A 1 203 ? -1.038 -19.921 -4.913 1.00 96.69 203 LEU A C 1
ATOM 1637 O O . LEU A 1 203 ? -2.061 -20.429 -5.364 1.00 96.69 203 LEU A O 1
ATOM 1641 N N . ASP A 1 204 ? 0.189 -20.375 -5.191 1.00 96.81 204 ASP A N 1
ATOM 1642 C CA . ASP A 1 204 ? 0.493 -21.323 -6.276 1.00 96.81 204 ASP A CA 1
ATOM 1643 C C . ASP A 1 204 ? -0.118 -20.874 -7.622 1.00 96.81 204 ASP A C 1
ATOM 1645 O O . ASP A 1 204 ? -0.659 -21.649 -8.412 1.00 96.81 204 ASP A O 1
ATOM 1649 N N . TYR A 1 205 ? -0.103 -19.559 -7.861 1.00 97.38 205 TYR A N 1
ATOM 1650 C CA . TYR A 1 205 ? -0.728 -18.944 -9.025 1.00 97.38 205 TYR A CA 1
ATOM 1651 C C . TYR A 1 205 ? -0.040 -17.634 -9.397 1.00 97.38 205 TYR A C 1
ATOM 1653 O O . TYR A 1 205 ? -0.009 -16.681 -8.621 1.00 97.38 205 TYR A O 1
ATOM 1661 N N . TYR A 1 206 ? 0.450 -17.565 -10.634 1.00 97.00 206 TYR A N 1
ATOM 1662 C CA . TYR A 1 206 ? 1.228 -16.437 -11.146 1.00 97.00 206 TYR A CA 1
ATOM 1663 C C . TYR A 1 206 ? 0.504 -15.636 -12.232 1.00 97.00 206 TYR A C 1
ATOM 1665 O O . TYR A 1 206 ? 1.153 -15.038 -13.079 1.00 97.00 206 TYR A O 1
ATOM 1673 N N . GLY A 1 207 ? -0.830 -15.625 -12.258 1.00 97.19 207 GLY A N 1
ATOM 1674 C CA . GLY A 1 207 ? -1.587 -14.912 -13.293 1.00 97.19 207 GLY A CA 1
ATOM 1675 C C . GLY A 1 207 ? -1.618 -13.387 -13.132 1.00 97.19 207 GLY A C 1
ATOM 1676 O O . GLY A 1 207 ? -0.859 -12.800 -12.367 1.00 97.19 207 GLY A O 1
ATOM 1677 N N . HIS A 1 208 ? -2.503 -12.738 -13.891 1.00 95.62 208 HIS A N 1
ATOM 1678 C CA . HIS A 1 208 ? -2.626 -11.273 -13.949 1.00 95.62 208 HIS A CA 1
ATOM 1679 C C . HIS A 1 208 ? -3.669 -10.693 -12.984 1.00 95.62 208 HIS A C 1
ATOM 1681 O O . HIS A 1 208 ? -3.618 -9.504 -12.699 1.00 95.62 208 HIS A O 1
ATOM 1687 N N . ARG A 1 209 ? -4.598 -11.520 -12.486 1.00 97.56 209 ARG A N 1
ATOM 1688 C CA . ARG A 1 209 ? -5.607 -11.180 -11.471 1.00 97.56 209 ARG A CA 1
ATOM 1689 C C . ARG A 1 209 ? -5.397 -12.053 -10.250 1.00 97.56 209 ARG A C 1
ATOM 1691 O O . ARG A 1 209 ? -5.600 -13.260 -10.358 1.00 97.56 209 ARG A O 1
ATOM 1698 N N . VAL A 1 210 ? -5.025 -11.480 -9.113 1.00 97.81 210 VAL A N 1
ATOM 1699 C CA . VAL A 1 210 ? -4.638 -12.264 -7.929 1.00 97.81 210 VAL A CA 1
ATOM 1700 C C . VAL A 1 210 ? -5.272 -11.737 -6.652 1.00 97.81 210 VAL A C 1
ATOM 1702 O O . VAL A 1 210 ? -5.542 -10.542 -6.525 1.00 97.81 210 VAL A O 1
ATOM 1705 N N . ASP A 1 211 ? -5.478 -12.638 -5.696 1.00 97.69 211 ASP A N 1
ATOM 1706 C CA . ASP A 1 211 ? -5.857 -12.284 -4.331 1.00 97.69 211 ASP A CA 1
ATOM 1707 C C . ASP A 1 211 ? -4.601 -11.840 -3.577 1.00 97.69 211 ASP A C 1
ATOM 1709 O O . ASP A 1 211 ? -3.619 -12.571 -3.539 1.00 97.69 211 ASP A O 1
ATOM 1713 N N . ILE A 1 212 ? -4.609 -10.665 -2.951 1.00 97.38 212 ILE A N 1
ATOM 1714 C CA . ILE A 1 212 ? -3.475 -10.205 -2.144 1.00 97.38 212 ILE A CA 1
ATOM 1715 C C . ILE A 1 212 ? -3.555 -10.864 -0.760 1.00 97.38 212 ILE A C 1
ATOM 1717 O O . ILE A 1 212 ? -4.476 -10.548 0.005 1.00 97.38 212 ILE A O 1
ATOM 1721 N N . PRO A 1 213 ? -2.607 -11.745 -0.384 1.00 95.19 213 PRO A N 1
ATOM 1722 C CA . PRO A 1 213 ? -2.664 -12.441 0.895 1.00 95.19 213 PRO A CA 1
ATOM 1723 C C . PRO A 1 213 ? -2.534 -11.473 2.069 1.00 95.19 213 PRO A C 1
ATOM 1725 O O . PRO A 1 213 ? -1.725 -10.543 2.039 1.00 95.19 213 PRO A O 1
ATOM 1728 N N . PHE A 1 214 ? -3.265 -11.729 3.156 1.00 90.69 214 PHE A N 1
ATOM 1729 C CA . PHE A 1 214 ? -3.265 -10.859 4.340 1.00 90.69 214 PHE A CA 1
ATOM 1730 C C . PHE A 1 214 ? -1.876 -10.614 4.941 1.00 90.69 214 PHE A C 1
ATOM 1732 O O . PHE A 1 214 ? -1.618 -9.518 5.435 1.00 90.69 214 PHE A O 1
ATOM 1739 N N . GLY A 1 215 ? -0.978 -11.602 4.876 1.00 90.50 215 GLY A N 1
ATOM 1740 C CA . GLY A 1 215 ? 0.404 -11.462 5.346 1.00 90.50 215 GLY A CA 1
ATOM 1741 C C . GLY A 1 215 ? 1.293 -10.597 4.444 1.00 90.50 215 GLY A C 1
ATOM 1742 O O . GLY A 1 215 ? 2.307 -10.089 4.910 1.00 90.50 215 GLY A O 1
ATOM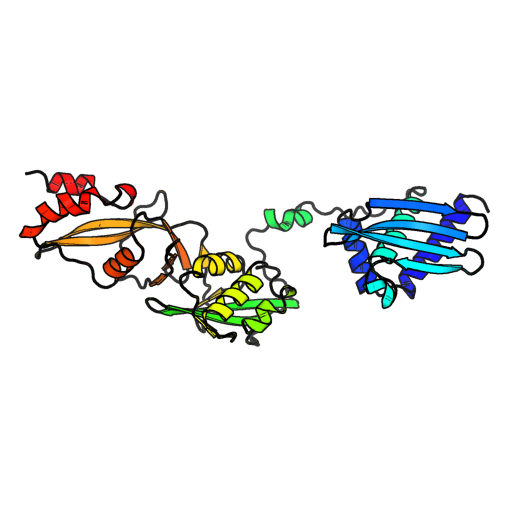 1743 N N . LEU A 1 216 ? 0.910 -10.395 3.179 1.00 94.25 216 LEU A N 1
ATOM 1744 C CA . LEU A 1 216 ? 1.695 -9.663 2.177 1.00 94.25 216 LEU A CA 1
ATOM 1745 C C . LEU A 1 216 ? 1.112 -8.285 1.844 1.00 94.25 216 LEU A C 1
ATOM 1747 O O . LEU A 1 216 ? 1.790 -7.479 1.214 1.00 94.25 216 LEU A O 1
ATOM 1751 N N . MET A 1 217 ? -0.105 -7.974 2.299 1.00 93.69 217 MET A N 1
ATOM 1752 C CA . MET A 1 217 ? -0.786 -6.700 2.023 1.00 93.69 217 MET A CA 1
ATOM 1753 C C . MET A 1 217 ? 0.057 -5.470 2.334 1.00 93.69 217 MET A C 1
ATOM 1755 O O . MET A 1 217 ? 0.113 -4.548 1.529 1.00 93.69 217 MET A O 1
ATOM 1759 N N . ASN A 1 218 ? 0.734 -5.454 3.482 1.00 94.19 218 ASN A N 1
ATOM 1760 C CA . ASN A 1 218 ? 1.570 -4.320 3.855 1.00 94.19 218 ASN A CA 1
ATOM 1761 C C . ASN A 1 218 ? 2.728 -4.123 2.867 1.00 94.19 218 ASN A C 1
ATOM 1763 O O . ASN A 1 218 ? 2.950 -3.009 2.406 1.00 94.19 218 ASN A O 1
ATOM 1767 N N . TRP A 1 219 ? 3.442 -5.194 2.513 1.00 95.44 219 TRP A N 1
ATOM 1768 C CA . TRP A 1 219 ? 4.534 -5.118 1.539 1.00 95.44 219 TRP A CA 1
ATOM 1769 C C . TRP A 1 219 ? 4.027 -4.739 0.152 1.00 95.44 219 TRP A C 1
ATOM 1771 O O . TRP A 1 219 ? 4.631 -3.894 -0.500 1.00 95.44 219 TRP A O 1
ATOM 1781 N N . PHE A 1 220 ? 2.882 -5.282 -0.256 1.00 97.25 220 PHE A N 1
ATOM 1782 C CA . PHE A 1 220 ? 2.236 -4.939 -1.514 1.00 97.25 220 PHE A CA 1
ATOM 1783 C C . PHE A 1 220 ? 1.870 -3.456 -1.594 1.00 97.25 220 PHE A C 1
ATOM 1785 O O . PHE A 1 220 ? 2.306 -2.770 -2.515 1.00 97.25 220 PHE A O 1
ATOM 1792 N N . PHE A 1 221 ? 1.142 -2.929 -0.606 1.00 97.00 221 PHE A N 1
ATOM 1793 C CA . PHE A 1 221 ? 0.754 -1.521 -0.589 1.00 97.00 221 PHE A CA 1
ATOM 1794 C C . PHE A 1 221 ? 1.966 -0.588 -0.577 1.00 97.00 221 PHE A C 1
ATOM 1796 O O . PHE A 1 221 ? 1.981 0.407 -1.300 1.00 97.00 221 PHE A O 1
ATOM 1803 N N . TRP A 1 222 ? 3.005 -0.905 0.200 1.00 94.88 222 TRP A N 1
ATOM 1804 C CA . TRP A 1 222 ? 4.208 -0.077 0.218 1.00 94.88 222 TRP A CA 1
ATOM 1805 C C . TRP A 1 222 ? 5.024 -0.150 -1.063 1.00 94.88 222 TRP A C 1
ATOM 1807 O O . TRP A 1 222 ? 5.604 0.869 -1.433 1.00 94.88 222 TRP A O 1
ATOM 1817 N N . ALA A 1 223 ? 5.041 -1.295 -1.745 1.00 96.31 223 ALA A N 1
ATOM 1818 C CA . ALA A 1 223 ? 5.725 -1.420 -3.023 1.00 96.31 223 ALA A CA 1
ATOM 1819 C C . ALA A 1 223 ? 5.106 -0.484 -4.071 1.00 96.31 223 ALA A C 1
ATOM 1821 O O . ALA A 1 223 ? 5.842 0.178 -4.795 1.00 96.31 223 ALA A O 1
ATOM 1822 N N . ILE A 1 224 ? 3.774 -0.368 -4.115 1.00 96.50 224 ILE A N 1
ATOM 1823 C CA . ILE A 1 224 ? 3.063 0.301 -5.221 1.00 96.50 224 ILE A CA 1
ATOM 1824 C C . ILE A 1 224 ? 2.498 1.686 -4.884 1.00 96.50 224 ILE A C 1
ATOM 1826 O O . ILE A 1 224 ? 1.883 2.320 -5.733 1.00 96.50 224 ILE A O 1
ATOM 1830 N N . LYS A 1 225 ? 2.666 2.192 -3.655 1.00 93.44 225 LYS A N 1
ATOM 1831 C CA . LYS A 1 225 ? 2.025 3.455 -3.223 1.00 93.44 225 LYS A CA 1
ATOM 1832 C C . LYS A 1 225 ? 2.358 4.687 -4.071 1.00 93.44 225 LYS A C 1
ATOM 1834 O O . LYS A 1 225 ? 1.610 5.659 -4.028 1.00 93.44 225 LYS A O 1
ATOM 1839 N N . ASN A 1 226 ? 3.490 4.658 -4.770 1.00 88.69 226 ASN A N 1
ATOM 1840 C CA . ASN A 1 226 ? 3.996 5.769 -5.570 1.00 88.69 226 ASN A CA 1
ATOM 1841 C C . ASN A 1 226 ? 3.668 5.613 -7.063 1.00 88.69 226 ASN A C 1
ATOM 1843 O O . ASN A 1 226 ? 4.047 6.472 -7.854 1.00 88.69 226 ASN A O 1
ATOM 1847 N N . GLU A 1 227 ? 2.989 4.531 -7.448 1.00 93.62 227 GLU A N 1
ATOM 1848 C CA . GLU A 1 227 ? 2.586 4.279 -8.828 1.00 93.62 227 GLU A CA 1
ATOM 1849 C C . GLU A 1 227 ? 1.532 5.281 -9.296 1.00 93.62 227 GLU A C 1
ATOM 1851 O O . GLU A 1 227 ? 0.657 5.702 -8.536 1.00 93.62 227 GLU A O 1
ATOM 1856 N N . TYR A 1 228 ? 1.591 5.641 -10.578 1.00 91.25 228 TYR A N 1
ATOM 1857 C CA . TYR A 1 228 ? 0.692 6.649 -11.146 1.00 91.25 228 TYR A CA 1
ATOM 1858 C C . TYR A 1 228 ? -0.740 6.143 -11.327 1.00 91.25 228 TYR A C 1
ATOM 1860 O O . TYR A 1 228 ? -1.690 6.915 -11.198 1.00 91.25 228 TYR A O 1
ATOM 1868 N N . TYR A 1 229 ? -0.900 4.856 -11.651 1.00 94.88 229 TYR A N 1
ATOM 1869 C CA . TYR A 1 229 ? -2.161 4.303 -12.144 1.00 94.88 229 TYR A CA 1
ATOM 1870 C C . TYR A 1 229 ? -2.703 3.206 -11.242 1.00 94.88 229 TYR A C 1
ATOM 1872 O O . TYR A 1 229 ? -2.681 2.020 -11.565 1.00 94.88 229 TYR A O 1
ATOM 1880 N N . LEU A 1 230 ? -3.233 3.633 -10.103 1.00 96.75 230 LEU A N 1
ATOM 1881 C CA . LEU A 1 230 ? -4.044 2.805 -9.223 1.00 96.75 230 LEU A CA 1
ATOM 1882 C C . LEU A 1 230 ? -5.514 3.147 -9.487 1.00 96.75 230 LEU A C 1
ATOM 1884 O O . LEU A 1 230 ? -5.917 4.292 -9.291 1.00 96.75 230 LEU A O 1
ATOM 1888 N N . PHE A 1 231 ? -6.318 2.183 -9.925 1.00 97.00 231 PHE A N 1
ATOM 1889 C CA . PHE A 1 231 ? -7.707 2.396 -10.328 1.00 97.00 231 PHE A CA 1
ATOM 1890 C C . PHE A 1 231 ? -8.691 1.501 -9.581 1.00 97.00 231 PHE A C 1
ATOM 1892 O O . PHE A 1 231 ? -8.374 0.388 -9.159 1.00 97.00 231 PHE A O 1
ATOM 1899 N N . TRP A 1 232 ? -9.910 2.007 -9.419 1.00 95.62 232 TRP A N 1
ATOM 1900 C CA . TRP A 1 232 ? -11.003 1.278 -8.797 1.00 95.62 232 TRP A CA 1
ATOM 1901 C C . TRP A 1 232 ? -11.742 0.422 -9.825 1.00 95.62 232 TRP A C 1
ATOM 1903 O O . TRP A 1 232 ? -12.449 0.963 -10.680 1.00 95.62 232 TRP A O 1
ATOM 1913 N N . GLU A 1 233 ? -11.621 -0.901 -9.705 1.00 94.81 233 GLU A N 1
ATOM 1914 C CA . GLU A 1 233 ? -12.275 -1.876 -10.584 1.00 94.81 233 GLU A CA 1
ATOM 1915 C C . GLU A 1 233 ? -12.041 -1.529 -12.079 1.00 94.81 233 GLU A C 1
ATOM 1917 O O . GLU A 1 233 ? -10.935 -1.169 -12.493 1.00 94.81 233 GLU A O 1
ATOM 1922 N N . GLU A 1 234 ? -13.091 -1.589 -12.896 1.00 91.81 234 GLU A N 1
ATOM 1923 C CA . GLU A 1 234 ? -13.091 -1.221 -14.320 1.00 91.81 234 GLU A CA 1
ATOM 1924 C C . GLU A 1 234 ? -13.100 0.306 -14.551 1.00 91.81 234 GLU A C 1
ATOM 1926 O O . GLU A 1 234 ? -12.905 0.779 -15.671 1.00 91.81 234 GLU A O 1
ATOM 1931 N N . SER A 1 235 ? -13.317 1.113 -13.508 1.00 90.19 235 SER A N 1
ATOM 1932 C CA . SER A 1 235 ? -13.400 2.571 -13.638 1.00 90.19 235 SER A CA 1
ATOM 1933 C C . SER A 1 235 ? -12.018 3.231 -13.714 1.00 90.19 235 SER A C 1
ATOM 1935 O O . SER A 1 235 ? -11.009 2.643 -13.338 1.00 90.19 235 SER A O 1
ATOM 1937 N N . GLU A 1 236 ? -11.969 4.488 -14.157 1.00 86.88 236 GLU A N 1
ATOM 1938 C CA . GLU A 1 236 ? -10.762 5.330 -14.076 1.00 86.88 236 GLU A CA 1
ATOM 1939 C C . GLU A 1 236 ? -10.699 6.132 -12.763 1.00 86.88 236 GLU A C 1
ATOM 1941 O O . GLU A 1 236 ? -9.931 7.086 -12.631 1.00 86.88 236 GLU A O 1
ATOM 1946 N N . GLN A 1 237 ? -11.530 5.786 -11.772 1.00 88.19 237 GLN A N 1
ATOM 1947 C CA . GLN A 1 237 ? -11.473 6.457 -10.479 1.00 88.19 237 GLN A CA 1
ATOM 1948 C C . GLN A 1 237 ? -10.180 6.072 -9.756 1.00 88.19 237 GLN A C 1
ATOM 1950 O O . GLN A 1 237 ? -9.887 4.880 -9.637 1.00 88.19 237 GLN A O 1
ATOM 1955 N N . PRO A 1 238 ? -9.413 7.049 -9.249 1.00 91.00 238 PRO A N 1
ATOM 1956 C CA . PRO A 1 238 ? -8.117 6.775 -8.660 1.00 91.00 238 PRO A CA 1
ATOM 1957 C C . PRO A 1 238 ? -8.255 6.085 -7.304 1.00 91.00 238 PRO A C 1
ATOM 1959 O O . PRO A 1 238 ? -9.077 6.470 -6.468 1.00 91.00 238 PRO A O 1
ATOM 1962 N N . VAL A 1 239 ? -7.374 5.122 -7.073 1.00 95.38 239 VAL A N 1
ATOM 1963 C CA . VAL A 1 239 ? -7.098 4.528 -5.772 1.00 95.38 239 VAL A CA 1
ATOM 1964 C C . VAL A 1 239 ? -5.890 5.213 -5.158 1.00 95.38 239 VAL A C 1
ATOM 1966 O O . VAL A 1 239 ? -4.953 5.593 -5.854 1.00 95.38 239 VAL A O 1
ATOM 1969 N N . ARG A 1 240 ? -5.898 5.394 -3.838 1.00 92.69 240 ARG A N 1
ATOM 1970 C CA . ARG A 1 240 ? -4.742 5.950 -3.122 1.00 92.69 240 ARG A CA 1
ATOM 1971 C C . ARG A 1 240 ? -4.284 5.008 -2.032 1.00 92.69 240 ARG A C 1
ATOM 1973 O O . ARG A 1 240 ? -5.104 4.421 -1.335 1.00 92.69 240 ARG A O 1
ATOM 1980 N N . ILE A 1 241 ? -2.976 4.915 -1.853 1.00 95.25 241 ILE A N 1
ATOM 1981 C CA . ILE A 1 241 ? -2.371 4.229 -0.716 1.00 95.25 241 ILE A CA 1
ATOM 1982 C C . ILE A 1 241 ? -1.717 5.297 0.141 1.00 95.25 241 ILE A C 1
ATOM 1984 O O . ILE A 1 241 ? -0.791 5.992 -0.272 1.00 95.25 241 ILE A O 1
ATOM 1988 N N . GLU A 1 242 ? -2.254 5.472 1.334 1.00 91.19 242 GLU A N 1
ATOM 1989 C CA . GLU A 1 242 ? -1.945 6.616 2.171 1.00 91.19 242 GLU A CA 1
ATOM 1990 C C . GLU A 1 242 ? -0.913 6.229 3.214 1.00 91.19 242 GLU A C 1
ATOM 1992 O O . GLU A 1 242 ? -1.029 5.207 3.883 1.00 91.19 242 GLU A O 1
ATOM 1997 N N . SER A 1 243 ? 0.115 7.063 3.371 1.00 89.38 243 SER A N 1
ATOM 1998 C CA . SER A 1 243 ? 1.170 6.765 4.343 1.00 89.38 243 SER A CA 1
ATOM 1999 C C . SER A 1 243 ? 0.768 7.125 5.774 1.00 89.38 243 SER A C 1
ATOM 2001 O O . SER A 1 243 ? 1.312 6.585 6.735 1.00 89.38 243 SER A O 1
ATOM 2003 N N . THR A 1 244 ? -0.173 8.059 5.929 1.00 90.50 244 THR A N 1
ATOM 2004 C CA . THR A 1 244 ? -0.636 8.516 7.238 1.00 90.50 244 THR A CA 1
ATOM 2005 C C . THR A 1 244 ? -1.662 7.534 7.802 1.00 90.50 244 THR A C 1
ATOM 2007 O O . THR A 1 244 ? -2.730 7.378 7.201 1.00 90.50 244 THR A O 1
ATOM 2010 N N . PRO A 1 245 ? -1.391 6.912 8.962 1.00 91.88 245 PRO A N 1
ATOM 2011 C CA . PRO A 1 245 ? -2.322 5.965 9.544 1.00 91.88 245 PRO A CA 1
ATOM 2012 C C . PRO A 1 245 ? -3.595 6.644 10.049 1.00 91.88 245 PRO A C 1
ATOM 2014 O O . PRO A 1 245 ? -3.591 7.796 10.498 1.00 91.88 245 PRO A O 1
ATOM 2017 N N . MET A 1 246 ? -4.693 5.897 10.005 1.00 93.12 246 MET A N 1
ATOM 2018 C CA . MET A 1 246 ? -5.925 6.226 10.707 1.00 93.12 246 MET A CA 1
ATOM 2019 C C . MET A 1 246 ? -5.913 5.564 12.077 1.00 93.12 246 MET A C 1
ATOM 2021 O O . MET A 1 246 ? -5.631 4.377 12.200 1.00 93.12 246 MET A O 1
ATOM 2025 N N . ARG A 1 247 ? -6.254 6.319 13.115 1.00 93.44 247 ARG A N 1
ATOM 2026 C CA . ARG A 1 247 ? -6.474 5.766 14.446 1.00 93.44 247 ARG A CA 1
ATOM 2027 C C . ARG A 1 247 ? -7.845 5.106 14.480 1.00 93.44 247 ARG A C 1
ATOM 2029 O O . ARG A 1 247 ? -8.823 5.745 14.091 1.00 93.44 247 ARG A O 1
ATOM 2036 N N . LEU A 1 248 ? -7.910 3.871 14.960 1.00 94.19 248 LEU A N 1
ATOM 2037 C CA . LEU A 1 248 ? -9.169 3.199 15.256 1.00 94.19 248 LEU A CA 1
ATOM 2038 C C . LEU A 1 248 ?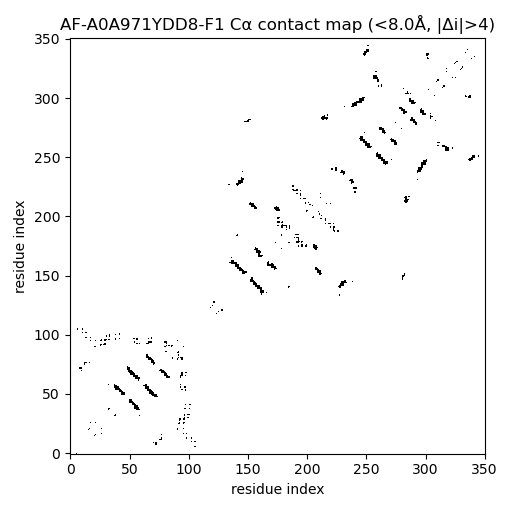 -9.429 3.259 16.758 1.00 94.19 248 LEU A C 1
ATOM 2040 O O . LEU A 1 248 ? -8.530 3.023 17.560 1.00 94.19 248 LEU A O 1
ATOM 2044 N N . GLN A 1 249 ? -10.652 3.624 17.126 1.00 94.38 249 GLN A N 1
ATOM 2045 C CA . GLN A 1 249 ? -11.095 3.696 18.514 1.00 94.38 249 GLN A CA 1
ATOM 2046 C C . GLN A 1 249 ? -12.500 3.117 18.639 1.00 94.38 249 GLN A C 1
ATOM 2048 O O . GLN A 1 249 ? -13.290 3.183 17.701 1.00 94.38 249 GLN A O 1
ATOM 2053 N N . LEU A 1 250 ? -12.836 2.595 19.807 1.00 94.75 250 LEU A N 1
ATOM 2054 C CA . LEU A 1 250 ? -14.175 2.159 20.159 1.00 94.75 250 LEU A CA 1
ATOM 2055 C C . LEU A 1 250 ? -14.835 3.228 21.019 1.00 94.75 250 LEU A C 1
ATOM 2057 O O . LEU A 1 250 ? -14.250 3.720 21.986 1.00 94.75 250 LEU A O 1
ATOM 2061 N N . ARG A 1 251 ? -16.068 3.584 20.670 1.00 94.19 251 ARG A N 1
ATOM 2062 C CA . ARG A 1 251 ? -16.916 4.442 21.489 1.00 94.19 251 ARG A CA 1
ATOM 2063 C C . ARG A 1 251 ? -18.032 3.593 22.101 1.00 94.19 251 ARG A C 1
ATOM 2065 O O . ARG A 1 251 ? -18.834 3.049 21.340 1.00 94.19 251 ARG A O 1
ATOM 2072 N N . PRO A 1 252 ? -18.118 3.481 23.435 1.00 93.38 252 PRO A N 1
ATOM 2073 C CA . PRO A 1 252 ? -19.222 2.776 24.076 1.00 93.38 252 PRO A CA 1
ATOM 2074 C C . PRO A 1 252 ? -20.556 3.472 23.775 1.00 93.38 252 PRO A C 1
ATOM 2076 O O . PRO A 1 252 ? -20.647 4.703 23.753 1.00 93.38 252 PRO A O 1
ATOM 2079 N N . ARG A 1 253 ? -21.608 2.685 23.558 1.00 91.31 253 ARG A N 1
ATOM 2080 C CA . ARG A 1 253 ? -22.983 3.158 23.371 1.00 91.31 253 ARG A CA 1
ATOM 2081 C C . ARG A 1 253 ? -23.956 2.272 24.126 1.00 91.31 253 ARG A C 1
ATOM 2083 O O . ARG A 1 253 ? -23.973 1.065 23.921 1.00 91.31 253 ARG A O 1
ATOM 2090 N N . PHE A 1 254 ? -24.826 2.892 24.912 1.00 90.00 254 PHE A N 1
ATOM 2091 C CA . PHE A 1 254 ? -25.995 2.211 25.453 1.00 90.00 254 PHE A CA 1
ATOM 2092 C C . PHE A 1 254 ? -27.094 2.124 24.396 1.00 90.00 254 PHE A C 1
ATOM 2094 O O . PHE A 1 254 ? -27.357 3.086 23.667 1.00 90.00 254 PHE A O 1
ATOM 2101 N N . ILE A 1 255 ? -27.709 0.954 24.332 1.00 91.12 255 ILE A N 1
ATOM 2102 C CA . ILE A 1 255 ? -28.931 0.637 23.602 1.00 91.12 255 ILE A CA 1
ATOM 2103 C C . ILE A 1 255 ? -29.904 -0.031 24.583 1.00 91.12 255 ILE A C 1
ATOM 2105 O O . ILE A 1 255 ? -29.514 -0.381 25.698 1.00 91.12 255 ILE A O 1
ATOM 2109 N N . ASP A 1 256 ? -31.159 -0.216 24.182 1.00 91.00 256 ASP A N 1
ATOM 2110 C CA . ASP A 1 256 ? -32.196 -0.767 25.068 1.00 91.00 256 ASP A CA 1
ATOM 2111 C C . ASP A 1 256 ? -31.791 -2.131 25.656 1.00 91.00 256 ASP A C 1
ATOM 2113 O O . ASP A 1 256 ? -31.953 -2.367 26.854 1.00 91.00 256 ASP A O 1
ATOM 2117 N N . ASP A 1 257 ? -31.149 -2.975 24.844 1.00 90.38 257 ASP A N 1
ATOM 2118 C CA . ASP A 1 257 ? -30.731 -4.331 25.218 1.00 90.38 257 ASP A CA 1
ATOM 2119 C C . ASP A 1 257 ? -29.375 -4.405 25.951 1.00 90.38 257 ASP A C 1
ATOM 2121 O O . ASP A 1 257 ? -28.967 -5.489 26.372 1.00 90.38 257 ASP A O 1
ATOM 2125 N N . GLY A 1 258 ? -28.666 -3.281 26.129 1.00 93.06 258 GLY A N 1
ATOM 2126 C CA . GLY A 1 258 ? -27.397 -3.252 26.861 1.00 93.06 258 GLY A CA 1
ATOM 2127 C C . GLY A 1 258 ? -26.347 -2.282 26.314 1.00 93.06 258 GLY A C 1
ATOM 2128 O O . GLY A 1 258 ? -26.654 -1.206 25.805 1.00 93.06 258 GLY A O 1
ATOM 2129 N N . LEU A 1 259 ? -25.075 -2.653 26.444 1.00 93.00 259 LEU A N 1
ATOM 2130 C CA . LEU A 1 259 ? -23.920 -1.889 25.973 1.00 93.00 259 LEU A CA 1
ATOM 2131 C C . LEU A 1 259 ? -23.403 -2.465 24.650 1.00 93.00 259 LEU A C 1
ATOM 2133 O O . LEU A 1 259 ? -23.253 -3.671 24.499 1.00 93.00 259 LEU A O 1
ATOM 2137 N N . THR A 1 260 ? -23.076 -1.607 23.693 1.00 93.50 260 THR A N 1
ATOM 2138 C CA . THR A 1 260 ? -22.393 -1.978 22.449 1.00 93.50 260 THR A CA 1
ATOM 2139 C C . THR A 1 260 ? -21.276 -0.981 22.135 1.00 93.50 260 THR A C 1
ATOM 2141 O O . THR A 1 260 ? -21.082 0.003 22.856 1.00 93.50 260 THR A O 1
ATOM 2144 N N . PHE A 1 261 ? -20.535 -1.220 21.056 1.00 92.94 261 PHE A N 1
ATOM 2145 C CA . PHE A 1 261 ? -19.451 -0.356 20.609 1.00 92.94 261 PHE A CA 1
ATOM 2146 C C . PHE A 1 261 ? -19.695 0.168 19.205 1.00 92.94 261 PHE A C 1
ATOM 2148 O O . PHE A 1 261 ? -19.977 -0.573 18.269 1.00 92.94 261 PHE A O 1
ATOM 2155 N N . ASP A 1 262 ? -19.516 1.473 19.066 1.00 92.56 262 ASP A N 1
ATOM 2156 C CA . ASP A 1 262 ? -19.370 2.124 17.780 1.00 92.56 262 ASP A CA 1
ATOM 2157 C C . ASP A 1 262 ? -17.885 2.150 17.408 1.00 92.56 262 ASP A C 1
ATOM 2159 O O . ASP A 1 262 ? -17.053 2.645 18.176 1.00 92.56 262 ASP A O 1
ATOM 2163 N N . VAL A 1 263 ? -17.544 1.598 16.246 1.00 93.81 263 VAL A N 1
ATOM 2164 C CA . VAL A 1 263 ? -16.174 1.618 15.734 1.00 93.81 263 VAL A CA 1
ATOM 2165 C C . VAL A 1 263 ? -15.936 2.970 15.067 1.00 93.81 263 VAL A C 1
ATOM 2167 O O . VAL A 1 263 ? -16.671 3.409 14.181 1.00 93.81 263 VAL A O 1
ATOM 2170 N N . MET A 1 264 ? -14.893 3.656 15.507 1.00 94.25 264 MET A N 1
ATOM 2171 C CA . MET A 1 264 ? -14.578 5.016 15.101 1.00 94.25 264 MET A CA 1
ATOM 2172 C C . MET A 1 264 ? -13.227 5.048 14.393 1.00 94.25 264 MET A C 1
ATOM 2174 O O . MET A 1 264 ? -12.267 4.426 14.845 1.00 94.25 264 MET A O 1
ATOM 2178 N N . LEU A 1 265 ? -13.130 5.824 13.316 1.00 93.75 265 LEU A N 1
ATOM 2179 C CA . LEU A 1 265 ? -11.873 6.115 12.631 1.00 93.75 265 LEU A CA 1
ATOM 2180 C C . LEU A 1 265 ? -11.547 7.603 12.722 1.00 93.75 265 LEU A C 1
ATOM 2182 O O . LEU A 1 265 ? -12.408 8.459 12.537 1.00 93.75 265 LEU A O 1
ATOM 2186 N N . GLY A 1 266 ? -10.286 7.933 12.976 1.00 90.56 266 GLY A N 1
ATOM 2187 C CA . GLY A 1 266 ? -9.828 9.311 13.114 1.00 90.56 266 GLY A CA 1
ATOM 2188 C C . GLY A 1 266 ? -8.446 9.536 12.522 1.00 90.56 266 GLY A C 1
ATOM 2189 O O . GLY A 1 266 ? -7.660 8.611 12.337 1.00 90.56 266 GLY A O 1
ATOM 2190 N N . ARG A 1 267 ? -8.133 10.799 12.235 1.00 86.38 267 ARG A N 1
ATOM 2191 C CA . ARG A 1 267 ? -6.759 11.248 11.972 1.00 86.38 267 ARG A CA 1
ATOM 2192 C C . ARG A 1 267 ? -6.279 12.056 13.171 1.00 86.38 267 ARG A C 1
ATOM 2194 O O . ARG A 1 267 ? -7.097 12.646 13.876 1.00 86.38 267 ARG A O 1
ATOM 2201 N N . ALA A 1 268 ? -4.968 12.110 13.384 1.00 77.31 268 ALA A N 1
ATOM 2202 C CA . ALA A 1 268 ? -4.387 12.923 14.447 1.00 77.31 268 ALA A CA 1
ATOM 2203 C C . ALA A 1 268 ? -4.917 14.372 14.391 1.00 77.31 268 ALA A C 1
ATOM 2205 O O . ALA A 1 268 ? -4.966 14.983 13.322 1.00 77.31 268 ALA A O 1
ATOM 2206 N N . GLY A 1 269 ? -5.362 14.894 15.537 1.00 76.62 269 GLY A N 1
ATOM 2207 C CA . GLY A 1 269 ? -5.906 16.251 15.662 1.00 76.62 269 GLY A CA 1
ATOM 2208 C C . GLY A 1 269 ? -7.325 16.459 15.114 1.00 76.62 269 GLY A C 1
ATOM 2209 O O . GLY A 1 269 ? -7.809 17.587 15.132 1.00 76.62 269 GLY A O 1
ATOM 2210 N N . LYS A 1 270 ? -8.010 15.411 14.634 1.00 85.00 270 LYS A N 1
ATOM 2211 C CA . LYS A 1 270 ? -9.413 15.482 14.197 1.00 85.00 270 LYS A CA 1
ATOM 2212 C C . LYS A 1 270 ? -10.300 14.603 15.068 1.00 85.00 270 LYS A C 1
ATOM 2214 O O . LYS A 1 270 ? -9.876 13.542 15.517 1.00 85.00 270 LYS A O 1
ATOM 2219 N N . VAL A 1 271 ? -11.547 15.034 15.252 1.00 84.19 271 VAL A N 1
ATOM 2220 C CA . VAL A 1 271 ? -12.572 14.221 15.916 1.00 84.19 271 VAL A CA 1
ATOM 2221 C C . VAL A 1 271 ? -12.800 12.953 15.084 1.00 84.19 271 VAL A C 1
ATOM 2223 O O . VAL A 1 271 ? -13.003 13.065 13.868 1.00 84.19 271 VAL A O 1
ATOM 2226 N N . PRO A 1 272 ? -12.731 11.757 15.690 1.00 91.31 272 PRO A N 1
ATOM 2227 C CA . PRO A 1 272 ? -12.974 10.519 14.970 1.00 91.31 272 PRO A CA 1
ATOM 2228 C C . PRO A 1 272 ? -14.455 10.411 14.579 1.00 91.31 272 PRO A C 1
ATOM 2230 O O . PRO A 1 272 ? -15.341 10.901 15.281 1.00 91.31 272 PRO A O 1
ATOM 2233 N N . PHE A 1 273 ? -14.733 9.763 13.452 1.00 91.38 273 PHE A N 1
ATOM 2234 C CA . PHE A 1 273 ? -16.080 9.557 12.924 1.00 91.38 273 PHE A CA 1
ATOM 2235 C C . PHE A 1 273 ? -16.467 8.079 12.997 1.00 91.38 273 PHE A C 1
ATOM 2237 O O . PHE A 1 273 ? -15.610 7.201 12.915 1.00 91.38 273 PHE A O 1
ATOM 2244 N N . SER A 1 274 ? -17.763 7.814 13.152 1.00 91.81 274 SER A N 1
ATOM 2245 C CA . SER A 1 274 ? -18.304 6.453 13.163 1.00 91.81 274 SER A CA 1
ATOM 2246 C C . SER A 1 274 ? -18.233 5.843 11.771 1.00 91.81 274 SER A C 1
ATOM 2248 O O . SER A 1 274 ? -18.566 6.503 10.782 1.00 91.81 274 SER A O 1
ATOM 2250 N N . ILE A 1 275 ? -17.836 4.576 11.699 1.00 90.88 275 ILE A N 1
ATOM 2251 C CA . ILE A 1 275 ? -17.869 3.820 10.445 1.00 90.88 275 ILE A CA 1
ATOM 2252 C C . ILE A 1 275 ? -19.227 3.177 10.163 1.00 90.88 275 ILE A C 1
ATOM 2254 O O . ILE A 1 275 ? -19.403 2.577 9.103 1.00 90.88 275 ILE A O 1
ATOM 2258 N N . LEU A 1 276 ? -20.191 3.289 11.081 1.00 83.62 276 LEU A N 1
ATOM 2259 C CA . LEU A 1 276 ? -21.533 2.762 10.865 1.00 83.62 276 LEU A CA 1
ATOM 2260 C C . LEU A 1 276 ? -22.125 3.362 9.582 1.00 83.62 276 LEU A C 1
ATOM 2262 O O . LEU A 1 276 ? -22.043 4.569 9.339 1.00 83.62 276 LEU A O 1
ATOM 2266 N N . ASN A 1 277 ? -22.727 2.504 8.758 1.00 79.38 277 ASN A N 1
ATOM 2267 C CA . ASN A 1 277 ? -23.291 2.840 7.445 1.00 79.38 277 ASN A CA 1
ATOM 2268 C C . ASN A 1 277 ? -22.278 3.354 6.403 1.00 79.38 277 ASN A C 1
ATOM 2270 O O . ASN A 1 277 ? -22.679 3.886 5.368 1.00 79.38 277 ASN A O 1
ATOM 2274 N N . GLN A 1 278 ? -20.973 3.205 6.641 1.00 82.75 278 GLN A N 1
ATOM 2275 C CA . GLN A 1 278 ? -19.947 3.467 5.635 1.00 82.75 278 GLN A CA 1
ATOM 2276 C C . GLN A 1 278 ? -19.599 2.166 4.903 1.00 82.75 278 GLN A C 1
ATOM 2278 O O . GLN A 1 278 ? -19.452 1.114 5.522 1.00 82.75 278 GLN A O 1
ATOM 2283 N N . LYS A 1 279 ? -19.412 2.231 3.579 1.00 84.50 279 LYS A N 1
ATOM 2284 C CA . LYS A 1 279 ? -18.852 1.109 2.810 1.00 84.50 279 LYS A CA 1
ATOM 2285 C C . LYS A 1 279 ? -17.346 1.053 3.072 1.00 84.50 279 LYS A C 1
ATOM 2287 O O . LYS A 1 279 ? -16.586 1.799 2.455 1.00 84.50 279 LYS A O 1
ATOM 2292 N N . ILE A 1 280 ? -16.945 0.217 4.025 1.00 88.81 280 ILE A N 1
ATOM 2293 C CA . ILE A 1 280 ? -15.558 0.059 4.465 1.00 88.81 280 ILE A CA 1
ATOM 2294 C C . ILE A 1 280 ? -15.213 -1.422 4.513 1.00 88.81 280 ILE A C 1
ATOM 2296 O O . ILE A 1 280 ? -16.006 -2.227 4.988 1.00 88.81 280 ILE A O 1
ATOM 2300 N N . ASN A 1 281 ? -14.003 -1.752 4.072 1.00 91.44 281 ASN A N 1
ATOM 2301 C CA . ASN A 1 281 ? -13.438 -3.086 4.209 1.00 91.44 281 ASN A CA 1
ATOM 2302 C C . ASN A 1 281 ? -12.108 -3.008 4.963 1.00 91.44 281 ASN A C 1
ATOM 2304 O O . ASN A 1 281 ? -11.306 -2.100 4.722 1.00 91.44 281 ASN A O 1
ATOM 2308 N N . PHE A 1 282 ? -11.886 -3.961 5.865 1.00 91.69 282 PHE A N 1
ATOM 2309 C CA . PHE A 1 282 ? -10.639 -4.118 6.606 1.00 91.69 282 PHE A CA 1
ATOM 2310 C C . PHE A 1 282 ? -9.836 -5.297 6.070 1.00 91.69 282 PHE A C 1
ATOM 2312 O O . PHE A 1 282 ? -10.394 -6.309 5.650 1.00 91.69 282 PHE A O 1
ATOM 2319 N N . TYR A 1 283 ? -8.518 -5.154 6.109 1.00 91.75 283 TYR A N 1
ATOM 2320 C CA . TYR A 1 283 ? -7.592 -5.986 5.362 1.00 91.75 283 TYR A CA 1
ATOM 2321 C C . TYR A 1 283 ? -6.295 -6.207 6.130 1.00 91.75 283 TYR A C 1
ATOM 2323 O O . TYR A 1 283 ? -5.748 -5.273 6.709 1.00 91.75 283 TYR A O 1
ATOM 2331 N N . GLY A 1 284 ? -5.765 -7.426 6.085 1.00 87.00 284 GLY A N 1
ATOM 2332 C CA . GLY A 1 284 ? -4.474 -7.743 6.685 1.00 87.00 284 GLY A CA 1
ATOM 2333 C C . GLY A 1 284 ? -4.549 -7.973 8.192 1.00 87.00 284 GLY A C 1
ATOM 2334 O O . GLY A 1 284 ? -5.623 -7.988 8.795 1.00 87.00 284 GLY A O 1
ATOM 2335 N N . GLN A 1 285 ? -3.382 -8.201 8.790 1.00 80.75 285 GLN A N 1
ATOM 2336 C CA . GLN A 1 285 ? -3.252 -8.491 10.217 1.00 80.75 285 GLN A CA 1
ATOM 2337 C C . GLN A 1 285 ? -2.369 -7.452 10.912 1.00 80.75 285 GLN A C 1
ATOM 2339 O O . GLN A 1 285 ? -2.839 -6.729 11.783 1.00 80.75 285 GLN A O 1
ATOM 2344 N N . LEU A 1 286 ? -1.096 -7.335 10.533 1.00 80.88 286 LEU A N 1
ATOM 2345 C CA . LEU A 1 286 ? -0.161 -6.417 11.186 1.00 80.88 286 LEU A CA 1
ATOM 2346 C C . LEU A 1 286 ? 0.756 -5.746 10.148 1.00 80.88 286 LEU A C 1
ATOM 2348 O O . LEU A 1 286 ? 1.681 -6.393 9.658 1.00 80.88 286 LEU A O 1
ATOM 2352 N N . PRO A 1 287 ? 0.536 -4.459 9.820 1.00 85.69 287 PRO A N 1
ATOM 2353 C CA . PRO A 1 287 ? -0.591 -3.622 10.237 1.00 85.69 287 PRO A CA 1
ATOM 2354 C C . PRO A 1 287 ? -1.919 -4.043 9.586 1.00 85.69 287 PRO A C 1
ATOM 2356 O O . PRO A 1 287 ? -1.950 -4.607 8.491 1.00 85.69 287 PRO A O 1
ATOM 2359 N N . LEU A 1 288 ? -3.019 -3.725 10.267 1.00 91.88 288 LEU A N 1
ATOM 2360 C CA . LEU A 1 288 ? -4.358 -3.724 9.686 1.00 91.88 288 LEU A CA 1
ATOM 2361 C C . LEU A 1 288 ? -4.473 -2.541 8.712 1.00 91.88 288 LEU A C 1
ATOM 2363 O O . LEU A 1 288 ? -3.944 -1.463 8.976 1.00 91.88 288 LEU A O 1
ATOM 2367 N N . TRP A 1 289 ? -5.184 -2.724 7.608 1.00 94.94 289 TRP A N 1
ATOM 2368 C CA . TRP A 1 289 ? -5.481 -1.697 6.616 1.00 94.94 289 TRP A CA 1
ATOM 2369 C C . TRP A 1 289 ? -6.985 -1.508 6.487 1.00 94.94 289 TRP A C 1
ATOM 2371 O O . TRP A 1 289 ? -7.757 -2.456 6.626 1.00 94.94 289 TRP A O 1
ATOM 2381 N N . VAL A 1 290 ? -7.401 -0.284 6.186 1.00 94.56 290 VAL A N 1
ATOM 2382 C CA . VAL A 1 290 ? -8.797 0.063 5.939 1.00 94.56 290 VAL A CA 1
ATOM 2383 C C . VAL A 1 290 ? -8.947 0.697 4.565 1.00 94.56 290 VAL A C 1
ATOM 2385 O O . VAL A 1 290 ? -8.217 1.625 4.224 1.00 94.56 290 VAL A O 1
ATOM 2388 N N . CYS A 1 291 ? -9.897 0.202 3.775 1.00 95.00 291 CYS A N 1
ATOM 2389 C CA . CYS A 1 291 ? -10.293 0.821 2.519 1.00 95.00 291 CYS A CA 1
ATOM 2390 C C . CYS A 1 291 ? -11.508 1.719 2.748 1.00 95.00 291 CYS A C 1
ATOM 2392 O O . CYS A 1 291 ? -12.597 1.240 3.069 1.00 95.00 291 CYS A O 1
ATOM 2394 N N . LEU A 1 292 ? -11.313 3.024 2.580 1.00 90.00 292 LEU A N 1
ATOM 2395 C CA . LEU A 1 292 ? -12.323 4.058 2.749 1.00 90.00 292 LEU A CA 1
ATOM 2396 C C . LEU A 1 292 ? -12.303 4.978 1.528 1.00 90.00 292 LEU A C 1
ATOM 2398 O O . LEU A 1 292 ? -11.300 5.639 1.273 1.00 90.00 292 LEU A O 1
ATOM 2402 N N . LYS A 1 293 ? -13.428 5.064 0.806 1.00 88.44 293 LYS A N 1
ATOM 2403 C CA . LYS A 1 293 ? -13.588 5.940 -0.376 1.00 88.44 293 LYS A CA 1
ATOM 2404 C C . LYS A 1 293 ? -12.455 5.769 -1.402 1.00 88.44 293 LYS A C 1
ATOM 2406 O O . LYS A 1 293 ? -11.838 6.745 -1.813 1.00 88.44 293 LYS A O 1
ATOM 2411 N N . HIS A 1 294 ? -12.183 4.517 -1.768 1.00 91.81 294 HIS A N 1
ATOM 2412 C CA . HIS A 1 294 ? -11.141 4.114 -2.725 1.00 91.81 294 HIS A CA 1
ATOM 2413 C C . HIS A 1 294 ? -9.703 4.400 -2.264 1.00 91.81 294 HIS A C 1
ATOM 2415 O O . HIS A 1 294 ? -8.761 4.268 -3.037 1.00 91.81 294 HIS A O 1
ATOM 2421 N N . SER A 1 295 ? -9.505 4.724 -0.987 1.00 93.31 295 SER A N 1
ATOM 2422 C CA . SER A 1 295 ? -8.182 4.925 -0.403 1.00 93.31 295 SER A CA 1
ATOM 2423 C C . SER A 1 295 ? -7.900 3.883 0.672 1.00 93.31 295 SER A C 1
ATOM 2425 O O . SER A 1 295 ? -8.753 3.605 1.514 1.00 93.31 295 SER A O 1
ATOM 2427 N N . PHE A 1 296 ? -6.694 3.331 0.660 1.00 96.31 296 PHE A N 1
ATOM 2428 C CA . PHE A 1 296 ? -6.191 2.395 1.653 1.00 96.31 296 PHE A CA 1
ATOM 2429 C C . PHE A 1 296 ? -5.345 3.139 2.681 1.00 96.31 296 PHE A C 1
ATOM 2431 O O . PHE A 1 296 ? -4.376 3.810 2.328 1.00 96.31 296 PHE A O 1
ATOM 2438 N N . TYR A 1 297 ? -5.705 2.999 3.954 1.00 95.12 297 TYR A N 1
ATOM 2439 C CA . TYR A 1 297 ? -4.995 3.596 5.080 1.00 95.12 297 TYR A CA 1
ATOM 2440 C C . TYR A 1 297 ? -4.484 2.506 6.020 1.00 95.12 297 TYR A C 1
ATOM 2442 O O . TYR A 1 297 ? -5.257 1.597 6.345 1.00 95.12 297 TYR A O 1
ATOM 2450 N N . PRO A 1 298 ? -3.245 2.600 6.526 1.00 94.81 298 PRO A N 1
ATOM 2451 C CA . PRO A 1 298 ? -2.829 1.767 7.637 1.00 94.81 298 PRO A CA 1
ATOM 2452 C C . PRO A 1 298 ? -3.637 2.168 8.874 1.00 94.81 298 PRO A C 1
ATOM 2454 O O . PRO A 1 298 ? -3.958 3.341 9.076 1.00 94.81 298 PRO A O 1
ATOM 2457 N N . VAL A 1 299 ? -3.987 1.196 9.705 1.00 93.81 299 VAL A N 1
ATOM 2458 C CA . VAL A 1 299 ? -4.783 1.403 10.914 1.00 93.81 299 VAL A CA 1
ATOM 2459 C C . VAL A 1 299 ? -3.878 1.292 12.130 1.00 93.81 299 VAL A C 1
ATOM 2461 O O . VAL A 1 299 ? -3.220 0.279 12.355 1.00 93.81 299 VAL A O 1
ATOM 2464 N N . GLN A 1 300 ? -3.868 2.346 12.936 1.00 92.38 300 GLN A N 1
ATOM 2465 C CA . GLN A 1 300 ? -3.229 2.373 14.238 1.00 92.38 300 GLN A CA 1
ATOM 2466 C C . GLN A 1 300 ? -4.257 1.993 15.306 1.00 92.38 300 GLN A C 1
ATOM 2468 O O . GLN A 1 300 ? -5.192 2.752 15.571 1.00 92.38 300 GLN A O 1
ATOM 2473 N N . THR A 1 301 ? -4.069 0.828 15.922 1.00 90.88 301 THR A N 1
ATOM 2474 C CA . THR A 1 301 ? -4.858 0.356 17.064 1.00 90.88 301 THR A CA 1
ATOM 2475 C C . THR A 1 301 ? -4.084 -0.691 17.862 1.00 90.88 301 THR A C 1
ATOM 2477 O O . THR A 1 301 ? -3.249 -1.398 17.297 1.00 90.88 301 THR A O 1
ATOM 2480 N N . GLY A 1 302 ? -4.345 -0.781 19.166 1.00 89.69 302 GLY A N 1
ATOM 2481 C CA . GLY A 1 302 ? -3.906 -1.889 20.015 1.00 89.69 302 GLY A CA 1
ATOM 2482 C C . GLY A 1 302 ? -4.852 -3.095 19.987 1.00 89.69 302 GLY A C 1
ATOM 2483 O O . GLY A 1 302 ? -4.538 -4.138 20.562 1.00 89.69 302 GLY A O 1
ATOM 2484 N N . LEU A 1 303 ? -6.003 -2.984 19.315 1.00 90.12 303 LEU A N 1
ATOM 2485 C CA . LEU A 1 303 ? -6.972 -4.068 19.191 1.00 90.12 303 LEU A CA 1
ATOM 2486 C C . LEU A 1 303 ? -6.499 -5.137 18.206 1.00 90.12 303 LEU A C 1
ATOM 2488 O O . LEU A 1 303 ? -5.850 -4.859 17.197 1.00 90.12 303 LEU A O 1
ATOM 2492 N N . ARG A 1 304 ? -6.882 -6.390 18.473 1.00 89.25 304 ARG A N 1
ATOM 2493 C CA . ARG A 1 304 ? -6.583 -7.494 17.558 1.00 89.25 304 ARG A CA 1
ATOM 2494 C C . ARG A 1 304 ? -7.373 -7.326 16.248 1.00 89.25 304 ARG A C 1
ATOM 2496 O O . ARG A 1 304 ? -8.575 -7.074 16.316 1.00 89.25 304 ARG A O 1
ATOM 2503 N N . PRO A 1 305 ? -6.759 -7.562 15.076 1.00 87.31 305 PRO A N 1
ATOM 2504 C CA . PRO A 1 305 ? -7.424 -7.475 13.771 1.00 87.31 305 PRO A CA 1
ATOM 2505 C C . PRO A 1 305 ? -8.737 -8.257 13.677 1.00 87.31 305 PRO A C 1
ATOM 2507 O O . PRO A 1 305 ? -9.737 -7.717 13.215 1.00 87.31 305 PRO A O 1
ATOM 2510 N N . ASN A 1 306 ? -8.754 -9.498 14.175 1.00 86.44 306 ASN A N 1
ATOM 2511 C CA . ASN A 1 306 ? -9.951 -10.344 14.150 1.00 86.44 306 ASN A CA 1
ATOM 2512 C C . ASN A 1 306 ? -11.087 -9.740 14.983 1.00 86.44 306 ASN A C 1
ATOM 2514 O O . ASN A 1 306 ? -12.221 -9.714 14.525 1.00 86.44 306 ASN A O 1
ATOM 2518 N N . LEU A 1 307 ? -10.772 -9.172 16.155 1.00 89.31 307 LEU A N 1
ATOM 2519 C CA . LEU A 1 307 ? -11.764 -8.479 16.978 1.00 89.31 307 LEU A CA 1
ATOM 2520 C C . LEU A 1 307 ? -12.333 -7.270 16.229 1.00 89.31 307 LEU A C 1
ATOM 2522 O O . LEU A 1 307 ? -13.536 -7.066 16.233 1.00 89.31 307 LEU A O 1
ATOM 2526 N N . VAL A 1 308 ? -11.494 -6.480 15.550 1.00 89.94 308 VAL A N 1
ATOM 2527 C CA . VAL A 1 308 ? -11.979 -5.352 14.738 1.00 89.94 308 VAL A CA 1
ATOM 2528 C C . VAL A 1 308 ? -12.928 -5.836 13.638 1.00 89.94 308 VAL A C 1
ATOM 2530 O O . VAL A 1 308 ? -13.988 -5.247 13.452 1.00 89.94 308 VAL A O 1
ATOM 2533 N N . GLN A 1 309 ? -12.585 -6.915 12.931 1.00 85.44 309 GLN A N 1
ATOM 2534 C CA . GLN A 1 309 ? -13.449 -7.490 11.894 1.00 85.44 309 GLN A CA 1
ATOM 2535 C C . GLN A 1 309 ? -14.783 -7.996 12.466 1.00 85.44 309 GLN A C 1
ATOM 2537 O O . GLN A 1 309 ? -15.834 -7.731 11.882 1.00 85.44 309 GLN A O 1
ATOM 2542 N N . GLU A 1 310 ? -14.764 -8.663 13.621 1.00 87.88 310 GLU A N 1
ATOM 2543 C CA . GLU A 1 310 ? -15.969 -9.098 14.338 1.00 87.88 310 GLU A CA 1
ATOM 2544 C C . GLU A 1 310 ? -16.832 -7.902 14.756 1.00 87.88 310 GLU A C 1
ATOM 2546 O O . GLU A 1 310 ? -18.019 -7.873 14.450 1.00 87.88 310 GLU A O 1
ATOM 2551 N N . LEU A 1 311 ? -16.238 -6.862 15.350 1.00 89.44 311 LEU A N 1
ATOM 2552 C CA . LEU A 1 311 ? -16.948 -5.642 15.753 1.00 89.44 311 LEU A CA 1
ATOM 2553 C C . LEU A 1 311 ? -17.618 -4.924 14.573 1.00 89.44 311 LEU A C 1
ATOM 2555 O O . LEU A 1 311 ? -18.647 -4.281 14.754 1.00 89.44 311 LEU A O 1
ATOM 2559 N N . VAL A 1 312 ? -17.038 -5.010 13.373 1.00 87.38 312 VAL A N 1
ATOM 2560 C CA . VAL A 1 312 ? -17.587 -4.396 12.152 1.00 87.38 312 VAL A CA 1
ATOM 2561 C C . VAL A 1 312 ? -18.717 -5.236 11.558 1.00 87.38 312 VAL A C 1
ATOM 2563 O O . VAL A 1 312 ? -19.693 -4.683 11.056 1.00 87.38 312 VAL A O 1
ATOM 2566 N N . THR A 1 313 ? -18.579 -6.562 11.578 1.00 84.88 313 THR A N 1
ATOM 2567 C CA . THR A 1 313 ? -19.515 -7.486 10.915 1.00 84.88 313 THR A CA 1
ATOM 2568 C C . THR A 1 313 ? -20.692 -7.886 11.798 1.00 84.88 313 THR A C 1
ATOM 2570 O O . THR A 1 313 ? -21.818 -7.982 11.312 1.00 84.88 313 THR A O 1
ATOM 2573 N N . ALA A 1 314 ? -20.446 -8.092 13.088 1.00 86.56 314 ALA A N 1
ATOM 2574 C CA . ALA A 1 314 ? -21.424 -8.491 14.087 1.00 86.56 314 ALA A CA 1
ATOM 2575 C C . ALA A 1 314 ? -21.106 -7.798 15.427 1.00 86.56 314 ALA A C 1
ATOM 2577 O O . ALA A 1 314 ? -20.533 -8.421 16.325 1.00 86.56 314 ALA A O 1
ATOM 2578 N N . PRO A 1 315 ? -21.462 -6.505 15.578 1.00 86.75 315 PRO A N 1
ATOM 2579 C CA . PRO A 1 315 ? -21.215 -5.769 16.810 1.00 86.75 315 PRO A CA 1
ATOM 2580 C C . PRO A 1 315 ? -21.850 -6.493 18.009 1.00 86.75 315 PRO A C 1
ATOM 2582 O O . PRO A 1 315 ? -23.057 -6.751 17.991 1.00 86.75 315 PRO A O 1
ATOM 2585 N N . PRO A 1 316 ? -21.079 -6.823 19.058 1.00 90.50 316 PRO A N 1
ATOM 2586 C CA . PRO A 1 316 ? -21.609 -7.502 20.224 1.00 90.50 316 PRO A CA 1
ATOM 2587 C C . PRO A 1 316 ? -22.510 -6.561 21.025 1.00 90.50 316 PRO A C 1
ATOM 2589 O O . PRO A 1 316 ? -22.307 -5.341 21.067 1.00 90.50 316 PRO A O 1
ATOM 2592 N N . ILE A 1 317 ? -23.486 -7.160 21.700 1.00 94.25 317 ILE A N 1
ATOM 2593 C CA . ILE A 1 317 ? -24.311 -6.504 22.710 1.00 94.25 317 ILE A CA 1
ATOM 2594 C C . ILE A 1 317 ? -23.984 -7.176 24.039 1.00 94.25 317 ILE A C 1
ATOM 2596 O O . ILE A 1 317 ? -24.137 -8.387 24.175 1.00 94.25 317 ILE A O 1
ATOM 2600 N N . ILE A 1 318 ? -23.507 -6.388 24.996 1.00 95.12 318 ILE A N 1
ATOM 2601 C CA . ILE A 1 318 ? -23.284 -6.794 26.379 1.00 95.12 318 ILE A CA 1
ATOM 2602 C C . ILE A 1 318 ? -24.587 -6.524 27.144 1.00 95.12 318 ILE A C 1
ATOM 2604 O O . ILE A 1 318 ? -24.925 -5.349 27.323 1.00 95.12 318 ILE A O 1
ATOM 2608 N N . PRO A 1 319 ? -25.325 -7.555 27.592 1.00 95.31 319 PRO A N 1
ATOM 2609 C CA . PRO A 1 319 ? -26.575 -7.376 28.328 1.00 95.31 319 PRO A CA 1
ATOM 2610 C C . PRO A 1 319 ? -26.371 -6.591 29.623 1.00 95.31 319 PRO A C 1
ATOM 2612 O O . PRO A 1 319 ? -25.324 -6.708 30.254 1.00 95.31 319 PRO A O 1
ATOM 2615 N N . HIS A 1 320 ? -27.397 -5.864 30.083 1.00 91.50 320 HIS A N 1
ATOM 2616 C CA . HIS A 1 320 ? -27.331 -5.064 31.322 1.00 91.50 320 HIS A CA 1
ATOM 2617 C C . HIS A 1 320 ? -26.823 -5.841 32.546 1.00 91.50 320 HIS A C 1
ATOM 2619 O O . HIS A 1 320 ? -26.078 -5.289 33.351 1.00 91.50 320 HIS A O 1
ATOM 2625 N N . ALA A 1 321 ? -27.187 -7.122 32.666 1.00 93.19 321 ALA A N 1
ATOM 2626 C CA . ALA A 1 321 ? -26.751 -7.989 33.763 1.00 93.19 321 ALA A CA 1
ATOM 2627 C C . ALA A 1 321 ? -25.237 -8.281 33.751 1.00 93.19 321 ALA A C 1
ATOM 2629 O O . ALA A 1 321 ? -24.648 -8.472 34.813 1.00 93.19 321 ALA A O 1
ATOM 2630 N N . ASP A 1 322 ? -24.610 -8.251 32.573 1.00 94.88 322 ASP A N 1
ATOM 2631 C CA . ASP A 1 322 ? -23.213 -8.645 32.368 1.00 94.88 322 ASP A CA 1
ATOM 2632 C C . ASP A 1 322 ? -22.268 -7.432 32.302 1.00 94.88 322 ASP A C 1
ATOM 2634 O O . ASP A 1 322 ? -21.049 -7.595 32.249 1.00 94.88 322 ASP A O 1
ATOM 2638 N N . ILE A 1 323 ? -22.796 -6.198 32.328 1.00 91.44 323 ILE A N 1
ATOM 2639 C CA . ILE A 1 323 ? -21.990 -4.971 32.194 1.00 91.44 323 ILE A CA 1
ATOM 2640 C C . ILE A 1 323 ? -20.922 -4.880 33.289 1.00 91.44 323 ILE A C 1
ATOM 2642 O O . ILE A 1 323 ? -19.780 -4.539 32.988 1.00 91.44 323 ILE A O 1
ATOM 2646 N N . SER A 1 324 ? -21.257 -5.210 34.541 1.00 90.19 324 SER A N 1
ATOM 2647 C CA . SER A 1 324 ? -20.282 -5.174 35.641 1.00 90.19 324 SER A CA 1
ATOM 2648 C C . SER A 1 324 ? -19.129 -6.155 35.405 1.00 90.19 324 SER A C 1
ATOM 2650 O O . SER A 1 324 ? -17.969 -5.786 35.567 1.00 90.19 324 SER A O 1
ATOM 2652 N N . GLU A 1 325 ? -19.432 -7.384 34.972 1.00 93.19 325 GLU A N 1
ATOM 2653 C CA . GLU A 1 325 ? -18.405 -8.384 34.657 1.00 93.19 325 GLU A CA 1
ATOM 2654 C C . GLU A 1 325 ? -17.546 -7.938 33.466 1.00 93.19 325 GLU A C 1
ATOM 2656 O O . GLU A 1 325 ? -16.320 -8.079 33.481 1.00 93.19 325 GLU A O 1
ATOM 2661 N N . PHE A 1 326 ? -18.178 -7.369 32.438 1.00 92.50 326 PHE A N 1
ATOM 2662 C CA . PHE A 1 326 ? -17.490 -6.854 31.263 1.00 92.50 326 PHE A CA 1
ATOM 2663 C C . PHE A 1 326 ? -16.516 -5.720 31.612 1.00 92.50 326 PHE A C 1
ATOM 2665 O O . PHE A 1 326 ? -15.384 -5.714 31.116 1.00 92.50 326 PHE A O 1
ATOM 2672 N N . LEU A 1 327 ? -16.921 -4.780 32.474 1.00 91.06 327 LEU A N 1
ATOM 2673 C CA . LEU A 1 327 ? -16.048 -3.698 32.925 1.00 91.06 327 LEU A CA 1
ATOM 2674 C C . LEU A 1 327 ? -14.817 -4.237 33.661 1.00 91.06 327 LEU A C 1
ATOM 2676 O O . LEU A 1 327 ? -13.695 -3.841 33.348 1.00 91.06 327 LEU A O 1
ATOM 2680 N N . ASP A 1 328 ? -14.998 -5.192 34.568 1.00 89.81 328 ASP A N 1
ATOM 2681 C CA . ASP A 1 328 ? -13.885 -5.735 35.348 1.00 89.81 328 ASP A CA 1
ATOM 2682 C C . ASP A 1 328 ? -12.921 -6.565 34.490 1.00 89.81 328 ASP A C 1
ATOM 2684 O O . ASP A 1 328 ? -11.698 -6.417 34.590 1.00 89.81 328 ASP A O 1
ATOM 2688 N N . ARG A 1 329 ? -13.457 -7.443 33.632 1.00 92.12 329 ARG A N 1
ATOM 2689 C CA . ARG A 1 329 ? -12.663 -8.464 32.927 1.00 92.12 329 ARG A CA 1
ATOM 2690 C C . ARG A 1 329 ? -12.158 -8.028 31.556 1.00 92.12 329 ARG A C 1
ATOM 2692 O O . ARG A 1 329 ? -11.100 -8.499 31.139 1.00 92.12 329 ARG A O 1
ATOM 2699 N N . VAL A 1 330 ? -12.910 -7.189 30.842 1.00 90.81 330 VAL A N 1
ATOM 2700 C CA . VAL A 1 330 ? -12.621 -6.827 29.444 1.00 90.81 330 VAL A CA 1
ATOM 2701 C C . VAL A 1 330 ? -12.203 -5.370 29.322 1.00 90.81 330 VAL A C 1
ATOM 2703 O O . VAL A 1 330 ? -11.148 -5.099 28.756 1.00 90.81 330 VAL A O 1
ATOM 2706 N N . TRP A 1 331 ? -12.983 -4.432 29.866 1.00 90.31 331 TRP A N 1
ATOM 2707 C CA . TRP A 1 331 ? -12.720 -2.997 29.702 1.00 90.31 331 TRP A CA 1
ATOM 2708 C C . TRP A 1 331 ? -11.338 -2.588 30.217 1.00 90.31 331 TRP A C 1
ATOM 2710 O O . TRP A 1 331 ? -10.624 -1.853 29.542 1.00 90.31 331 TRP A O 1
ATOM 2720 N N . THR A 1 332 ? -10.925 -3.122 31.371 1.00 87.69 332 THR A N 1
ATOM 2721 C CA . THR A 1 332 ? -9.601 -2.871 31.972 1.00 87.69 332 THR A CA 1
ATOM 2722 C C . THR A 1 332 ? -8.423 -3.309 31.096 1.00 87.69 332 THR A C 1
ATOM 2724 O O . THR A 1 332 ? -7.312 -2.818 31.283 1.00 87.69 332 THR A O 1
ATOM 2727 N N . GLN A 1 333 ? -8.653 -4.213 30.139 1.00 90.50 333 GLN A N 1
ATOM 2728 C CA . GLN A 1 333 ? -7.637 -4.724 29.215 1.00 90.50 333 GLN A CA 1
ATOM 2729 C C . GLN A 1 333 ? -7.572 -3.931 27.903 1.00 90.50 333 GLN A C 1
ATOM 2731 O O . GLN A 1 333 ? -6.619 -4.093 27.139 1.00 90.50 333 GLN A O 1
ATOM 2736 N N . ILE A 1 334 ? -8.57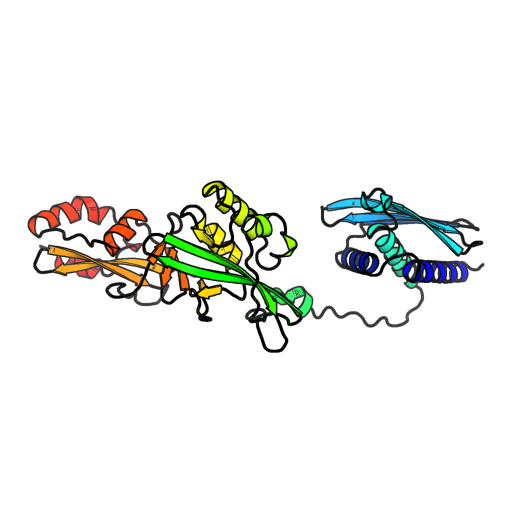3 -3.092 27.612 1.00 90.50 334 ILE A N 1
ATOM 2737 C CA . ILE A 1 334 ? -8.581 -2.265 26.405 1.00 90.50 334 ILE A CA 1
ATOM 2738 C C . ILE A 1 334 ? -7.660 -1.062 26.646 1.00 90.50 334 ILE A C 1
ATOM 2740 O O . ILE A 1 334 ? -7.868 -0.318 27.608 1.00 90.50 334 ILE A O 1
ATOM 2744 N N . PRO A 1 335 ? -6.652 -0.816 25.788 1.00 90.38 335 PRO A N 1
ATOM 2745 C CA . PRO A 1 335 ? -5.815 0.366 25.927 1.00 90.38 335 PRO A CA 1
ATOM 2746 C C . PRO A 1 335 ? -6.665 1.637 25.867 1.00 90.38 335 PRO A C 1
ATOM 2748 O O . PRO A 1 335 ? -7.469 1.809 24.953 1.00 90.38 335 PRO A O 1
ATOM 2751 N N . ALA A 1 336 ? -6.434 2.582 26.781 1.00 88.56 336 ALA A N 1
ATOM 2752 C CA . ALA A 1 336 ? -7.151 3.862 26.784 1.00 88.56 336 ALA A CA 1
ATOM 2753 C C . ALA A 1 336 ? -7.001 4.621 25.448 1.00 88.56 336 ALA A C 1
ATOM 2755 O O . ALA A 1 336 ? -7.878 5.377 25.037 1.00 88.56 336 ALA A O 1
ATOM 2756 N N . SER A 1 337 ? -5.906 4.386 24.714 1.00 88.56 337 SER A N 1
ATOM 2757 C CA . SER A 1 337 ? -5.713 4.942 23.376 1.00 88.56 337 SER A CA 1
ATOM 2758 C C . SER A 1 337 ? -6.701 4.411 22.329 1.00 88.56 337 SER A C 1
ATOM 2760 O O . SER A 1 337 ? -6.943 5.100 21.338 1.00 88.56 337 SER A O 1
ATOM 2762 N N . ASP A 1 338 ? -7.274 3.231 22.534 1.00 91.56 338 ASP A N 1
ATOM 2763 C CA . ASP A 1 338 ? -8.272 2.624 21.654 1.00 91.56 338 ASP A CA 1
ATOM 2764 C C . ASP A 1 338 ? -9.707 2.949 22.092 1.00 91.56 338 ASP A C 1
ATOM 2766 O O . ASP A 1 338 ? -10.649 2.503 21.449 1.00 91.56 338 ASP A O 1
ATOM 2770 N N . LEU A 1 339 ? -9.906 3.750 23.144 1.00 93.00 339 LEU A N 1
ATOM 2771 C CA . LEU A 1 339 ? -11.227 4.176 23.606 1.00 93.00 339 LEU A CA 1
ATOM 2772 C C . LEU A 1 339 ? -11.461 5.657 23.294 1.00 93.00 339 LEU A C 1
ATOM 2774 O O . LEU A 1 339 ? -10.570 6.498 23.423 1.00 93.00 339 LEU A O 1
ATOM 2778 N N . HIS A 1 340 ? -12.674 5.986 22.858 1.00 92.25 340 HIS A N 1
ATOM 2779 C CA . HIS A 1 340 ? -13.117 7.358 22.622 1.00 92.25 340 HIS A CA 1
ATOM 2780 C C . HIS A 1 340 ? -14.296 7.692 23.541 1.00 92.25 340 HIS A C 1
ATOM 2782 O O . HIS A 1 340 ? -15.276 6.951 23.581 1.00 92.25 340 HIS A O 1
ATOM 2788 N N . GLY A 1 341 ? -14.205 8.813 24.266 1.00 89.88 341 GLY A N 1
ATOM 2789 C CA . GLY A 1 341 ? -15.227 9.222 25.239 1.00 89.88 341 GLY A CA 1
ATOM 2790 C C . GLY A 1 341 ? -15.221 8.393 26.528 1.00 89.88 341 GLY A C 1
ATOM 2791 O O . GLY A 1 341 ? -16.257 8.247 27.166 1.00 89.88 341 GLY A O 1
ATOM 2792 N N . GLN A 1 342 ? -14.071 7.818 26.902 1.00 89.75 342 GLN A N 1
ATOM 2793 C CA . GLN A 1 342 ? -13.950 6.969 28.092 1.00 89.75 342 GLN A CA 1
ATOM 2794 C C . GLN A 1 342 ? -14.324 7.699 29.390 1.00 89.75 342 GLN A C 1
ATOM 2796 O O . GLN A 1 342 ? -15.002 7.110 30.223 1.00 89.75 342 GLN A O 1
ATOM 2801 N N . GLU A 1 343 ? -13.897 8.949 29.573 1.00 88.25 343 GLU A N 1
ATOM 2802 C CA . GLU A 1 343 ? -14.172 9.712 30.802 1.00 88.25 343 GLU A CA 1
ATOM 2803 C C . GLU A 1 343 ? -15.679 9.927 30.995 1.00 88.25 343 GLU A C 1
ATOM 2805 O O . GLU A 1 343 ? -16.230 9.508 32.010 1.00 88.25 343 GLU A O 1
ATOM 2810 N N . GLU A 1 344 ? -16.367 10.443 29.970 1.00 88.31 344 GLU A N 1
ATOM 2811 C CA . GLU A 1 344 ? -17.828 10.618 29.977 1.00 88.31 344 GLU A CA 1
ATOM 2812 C C . GLU A 1 344 ? -18.578 9.298 30.207 1.00 88.31 344 GLU A C 1
ATOM 2814 O O . GLU A 1 344 ? -19.630 9.266 30.846 1.00 88.31 344 GLU A O 1
ATOM 2819 N N . PHE A 1 345 ? -18.062 8.191 29.667 1.00 89.06 345 PHE A N 1
ATOM 2820 C CA . PHE A 1 345 ? -18.645 6.871 29.880 1.00 89.06 345 PHE A CA 1
ATOM 2821 C C . PHE A 1 345 ? -18.492 6.405 31.331 1.00 89.06 345 PHE A C 1
ATOM 2823 O O . PHE A 1 345 ? -19.467 5.950 31.924 1.00 89.06 345 PHE A O 1
ATOM 2830 N N . LEU A 1 346 ? -17.297 6.540 31.912 1.00 87.12 346 LEU A N 1
ATOM 2831 C CA . LEU A 1 346 ? -17.035 6.130 33.291 1.00 87.12 346 LEU A CA 1
ATOM 2832 C C . LEU A 1 346 ? -17.809 6.983 34.301 1.00 87.12 346 LEU A C 1
ATOM 2834 O O . LEU A 1 346 ? -18.274 6.441 35.297 1.00 87.12 346 LEU A O 1
ATOM 2838 N N . GLU A 1 347 ? -18.012 8.276 34.033 1.00 87.50 347 GLU A N 1
ATOM 2839 C CA . GLU A 1 347 ? -18.879 9.137 34.851 1.00 87.50 347 GLU A CA 1
ATOM 2840 C C . GLU A 1 347 ? -20.324 8.630 34.895 1.00 87.50 347 GLU A C 1
ATOM 2842 O O . GLU A 1 347 ? -20.930 8.587 35.962 1.00 87.50 347 GLU A O 1
ATOM 2847 N N . ARG A 1 348 ? -20.870 8.178 33.759 1.00 84.19 348 ARG A N 1
ATOM 2848 C CA . ARG A 1 348 ? -22.225 7.597 33.698 1.00 84.19 348 ARG A CA 1
ATOM 2849 C C . ARG A 1 348 ? -22.342 6.243 34.394 1.00 84.19 348 ARG A C 1
ATOM 2851 O O . ARG A 1 348 ? -23.455 5.831 34.699 1.00 84.19 348 ARG A O 1
ATOM 2858 N N . MET A 1 349 ? -21.218 5.558 34.597 1.00 81.19 349 MET A N 1
ATOM 2859 C CA . MET A 1 349 ? -21.141 4.267 35.281 1.00 81.19 349 MET A CA 1
ATOM 2860 C C . MET A 1 349 ? -20.850 4.400 36.778 1.00 81.19 349 MET A C 1
ATOM 2862 O O . MET A 1 349 ? -20.749 3.379 37.459 1.00 81.19 349 MET A O 1
ATOM 2866 N N . GLN A 1 350 ? -20.698 5.623 37.299 1.00 76.19 350 GLN A N 1
ATOM 2867 C CA . GLN A 1 350 ? -20.584 5.820 38.740 1.00 76.19 350 GLN A CA 1
ATOM 2868 C C . GLN A 1 350 ? -21.896 5.403 39.434 1.00 76.19 350 GLN A C 1
ATOM 2870 O O . GLN A 1 350 ? -22.971 5.669 38.893 1.00 76.19 350 GLN A O 1
ATOM 2875 N N . PRO A 1 351 ? -21.801 4.714 40.586 1.00 61.09 351 PRO A N 1
ATOM 2876 C CA . PRO A 1 351 ? -22.951 4.170 41.305 1.00 61.09 351 PRO A CA 1
ATOM 2877 C C . PRO A 1 351 ? -23.904 5.226 41.874 1.00 61.09 351 PRO A C 1
ATOM 2879 O O . PRO A 1 351 ? -23.443 6.345 42.204 1.00 61.09 351 PRO A O 1
#

pLDDT: mean 85.42, std 13.71, range [33.94, 98.38]

Foldseek 3Di:
DPPLVVLVLLLVLLVCCCVPFDDPVLLVLLVVQVVVVQFPDKDWDDDPFKIKIWTFGQDPVRDTKIKIWIQGSVVSDIDIAIPDPCRVVGDHSRNSNNSVVSSVVSVVPDDDDDPPPPPVVCNVVVVVVDPADDDDAPDKFKAWEWDDDAAWIKIFIWIFGAHPVGTDPDTHTDWLVNCLVCCVNLPQQNCSNVLSVVQCVVVVHTGRMGIQDLASVVVNLVSCQSGDHYHYHPDSHHAHEDPFAWEWAWEWDDDPFAIWTFIWTHGPPDDTDGCVPFPKHWGHWVQIWIQHPRYIHGYDAPDGSVVVSCCVPPIDGQGPVCVVVCCVPPVVPGPPSRYDCVVVVVVVVDD

Mean predicted aligned error: 16.3 Å

Nearest PDB structures (foldseek):
  2h36-assembly1_X  TM=5.572E-01  e=5.043E-01  Sulfolobus islandicus filamentous virus
  3djw-assembly1_B  TM=4.050E-01  e=6.645E-01  Captovirus AFV1
  4ejs-assembly1_B-2  TM=5.050E-01  e=1.154E+00  Saccharomyces cerevisiae S288C
  3v2u-assembly1_B  TM=3.826E-01  e=4.840E+00  Saccharomyces cerevisiae S288C
  8kb0-assembly2_D  TM=1.304E-01  e=1.219E+00  Anas platyrhynchos

Solvent-accessible surface area (backbone atoms only — not comparable to full-atom values): 19665 Å² total; per-residue (Å²): 126,56,73,68,57,51,53,54,50,52,48,52,44,51,51,48,44,55,68,75,70,41,57,67,72,37,47,54,53,9,51,50,39,52,73,75,59,23,64,77,45,75,50,81,47,74,64,97,58,39,36,42,34,44,21,36,30,42,48,97,87,72,47,77,35,53,19,40,37,42,37,34,68,87,77,64,43,77,46,76,46,45,77,49,83,57,36,80,81,44,88,34,36,56,47,44,28,40,53,53,54,51,48,57,63,69,48,74,82,58,97,63,88,66,78,72,78,69,69,48,61,63,66,83,38,33,83,81,68,47,84,67,80,74,89,58,61,76,42,72,43,60,32,38,27,42,42,83,47,86,80,43,45,34,42,33,34,26,40,27,43,25,42,92,92,42,75,45,90,68,62,43,80,36,29,28,54,52,42,41,74,41,53,84,72,27,77,80,20,72,54,36,24,62,47,30,44,54,49,19,65,75,65,78,49,45,55,34,68,45,72,59,50,48,91,46,40,61,60,49,50,65,25,50,46,76,53,90,40,33,20,42,46,96,46,87,49,67,39,45,55,47,87,67,53,31,38,40,27,38,27,80,40,82,53,96,74,19,41,33,60,45,55,25,46,22,47,91,98,47,85,58,43,70,48,79,96,53,84,64,39,58,44,44,53,87,62,26,30,37,39,51,89,59,26,38,25,40,45,47,60,88,69,56,48,67,57,54,53,41,47,73,75,58,58,61,71,41,39,71,87,46,44,67,58,42,47,68,71,48,54,73,70,52,57,70,83,33,44,44,64,56,67,68,50,52,62,73,65,56,133

Sequence (351 aa):
MSTIQAEEHVQQILRTFLAESIPEHIRDGAQYLVADGGIQKIDIRHDEESWDVEGQIQGDEFQTYSAELGINLEHETVHSYCNCQDSFSGICRHVAATVLGIMARLSVQKEAETPLVKSEWKHSFRYFFSTALEPEPGLHYLIYRFYTEPGRLQVEFFRARQNKSGLSTVQNPVTLEQLARNPEWCEISPDLPRVAEQIGQHLDYYGHRVDIPFGLMNWFFWAIKNEYYLFWEESEQPVRIESTPMRLQLRPRFIDDGLTFDVMLGRAGKVPFSILNQKINFYGQLPLWVCLKHSFYPVQTGLRPNLVQELVTAPPIIPHADISEFLDRVWTQIPASDLHGQEEFLERMQP

Radius of gyration: 31.39 Å; Cα contacts (8 Å, |Δi|>4): 590; chains: 1; bounding box: 90×48×79 Å

Secondary structure (DSSP, 8-state):
--HHHHHHHHHHHHHHHHHHTS-HHHHHHHHHHHHTT-EEEEEEEE-SSEEEEEEEEE-TTSPEEEEEEEEETTTTEEEEEESSGGGGGS--HHHHHHHHHHHHHHGGGS----------HHHHTHHHH-SSPPPPTT-EEEEEEEEEETTEEEEEEEEEEEETTEE-S--EE--HHHHHH-GGG-SS-TTHHHHHHHHHHHHT--SSEEE--TTTHHHHHHHHTT-SEEEETTS-PBPEE-SSPEEEEEEEEEETTEEEEEEEEE-TTS--EE-TTS-EEEE-SSSEEEEETTEEEEEE-SS-HHHHHHHHHS---B-GGGHHHHHHHTGGGS-GGGBSSHHHHHHHT--